Protein 7V4O (pdb70)

Radius of gyration: 23.23 Å; Cα contacts (8 Å, |Δi|>4): 775; chains: 2; bounding box: 64×41×54 Å

Structure (mmCIF, N/CA/C/O backbone):
data_7V4O
#
_entry.id   7V4O
#
_cell.length_a   150.839
_cell.length_b   39.035
_cell.length_c   76.591
_cell.angle_alpha   90.00
_cell.angle_beta   119.34
_cell.angle_gamma   90.00
#
_symmetry.space_group_name_H-M   'C 1 2 1'
#
loop_
_entity.id
_entity.type
_entity.pdbx_description
1 polymer Beta-hydroxylase
2 non-polymer 3,6,9,12,15-PENTAOXAHEPTADECANE
3 water water
#
loop_
_atom_site.group_PDB
_atom_site.id
_atom_site.type_symbol
_atom_site.label_atom_id
_atom_site.label_alt_id
_atom_site.label_comp_id
_atom_site.label_asym_id
_atom_site.label_entity_id
_atom_site.label_seq_id
_atom_site.pdbx_PDB_ins_code
_atom_site.Cartn_x
_atom_site.Cartn_y
_atom_site.Cartn_z
_atom_site.occupancy
_atom_site.B_iso_or_equiv
_atom_site.auth_seq_id
_atom_site.auth_comp_id
_atom_site.auth_asym_id
_atom_site.auth_atom_id
_atom_site.pdbx_PDB_model_num
ATOM 1 N N . GLY A 1 3 ? -32.931 -11.318 -2.832 1.00 29.21 3 GLY B N 1
ATOM 2 C CA . GLY A 1 3 ? -33.798 -11.586 -3.964 1.00 24.79 3 GLY B CA 1
ATOM 3 C C . GLY A 1 3 ? -35.236 -11.148 -3.759 1.00 21.05 3 GLY B C 1
ATOM 4 O O . GLY A 1 3 ? -35.945 -10.854 -4.723 1.00 19.72 3 GLY B O 1
ATOM 5 N N . ARG A 1 4 ? -35.677 -11.111 -2.499 1.00 16.21 4 ARG B N 1
ATOM 6 C CA . ARG A 1 4 ? -37.062 -10.745 -2.229 1.00 11.00 4 ARG B CA 1
ATOM 7 C C . ARG A 1 4 ? -37.285 -9.244 -2.361 1.00 14.84 4 ARG B C 1
ATOM 8 O O . ARG A 1 4 ? -38.369 -8.816 -2.764 1.00 13.32 4 ARG B O 1
ATOM 16 N N . ARG A 1 5 ? -36.284 -8.432 -2.049 1.00 14.64 5 ARG B N 1
ATOM 17 C CA . ARG A 1 5 ? -36.345 -7.011 -2.369 1.00 11.06 5 ARG B CA 1
ATOM 18 C C . ARG A 1 5 ? -35.671 -6.785 -3.718 1.00 12.70 5 ARG B C 1
ATOM 19 O O . ARG A 1 5 ? -34.584 -7.321 -3.979 1.00 14.60 5 ARG B O 1
ATOM 27 N N . LYS A 1 6 ? -36.330 -6.020 -4.588 1.00 11.26 6 LYS B N 1
ATOM 28 C CA . LYS A 1 6 ? -35.796 -5.722 -5.905 1.00 10.22 6 LYS B CA 1
ATOM 29 C C . LYS A 1 6 ? -35.263 -4.294 -5.924 1.00 9.69 6 LYS B C 1
ATOM 30 O O . LYS A 1 6 ? -35.448 -3.523 -4.975 1.00 10.48 6 LYS B O 1
ATOM 36 N N . ALA A 1 7 ? -34.581 -3.956 -7.014 1.00 10.97 7 ALA B N 1
ATOM 37 C CA . ALA A 1 7 ? -34.056 -2.603 -7.161 1.00 10.81 7 ALA B CA 1
ATOM 38 C C . ALA A 1 7 ? -35.187 -1.584 -7.146 1.00 10.44 7 ALA B C 1
ATOM 39 O O . ALA A 1 7 ? -36.266 -1.820 -7.695 1.00 11.82 7 ALA B O 1
ATOM 41 N N . CYS A 1 8 ? -34.928 -0.434 -6.519 1.00 7.87 8 CYS B N 1
ATOM 42 C CA . CYS A 1 8 ? -35.929 0.626 -6.469 1.00 9.14 8 CYS B CA 1
ATOM 43 C C . CYS A 1 8 ? -36.055 1.310 -7.833 1.00 8.37 8 CYS B C 1
ATOM 44 O O . CYS A 1 8 ? -35.170 1.216 -8.680 1.00 10.47 8 CYS B O 1
ATOM 47 N N . PHE A 1 9 ? -37.190 1.978 -8.052 1.00 8.60 9 PHE B N 1
ATOM 48 C CA . PHE A 1 9 ? -37.326 2.834 -9.229 1.00 8.38 9 PHE B CA 1
ATOM 49 C C . PHE A 1 9 ? -36.380 4.034 -9.099 1.00 7.50 9 PHE B C 1
ATOM 50 O O . PHE A 1 9 ? -36.096 4.497 -7.999 1.00 8.69 9 PHE B O 1
ATOM 58 N N . VAL A 1 10 ? -35.900 4.538 -10.241 1.00 9.88 10 VAL B N 1
ATOM 59 C CA . VAL A 1 10 ? -34.800 5.514 -10.240 1.00 11.04 10 VAL B CA 1
ATOM 60 C C . VAL A 1 10 ? -35.122 6.743 -9.383 1.00 9.85 10 VAL B C 1
ATOM 61 O O . VAL A 1 10 ? -34.226 7.311 -8.739 1.00 10.72 10 VAL B O 1
ATOM 65 N N . THR A 1 11 ? -36.383 7.192 -9.361 1.00 7.82 11 THR B N 1
ATOM 66 C CA . THR A 1 11 ? -36.676 8.394 -8.580 1.00 8.77 11 THR B CA 1
ATOM 67 C C . THR A 1 11 ? -36.602 8.142 -7.081 1.00 10.65 11 THR B C 1
ATOM 68 O O . THR A 1 11 ? -36.470 9.101 -6.309 1.00 14.38 11 THR B O 1
ATOM 72 N N . ALA A 1 12 ? -36.658 6.879 -6.648 1.00 8.17 12 ALA B N 1
ATOM 73 C CA . ALA A 1 12 ? -36.562 6.567 -5.231 1.00 9.34 12 ALA B CA 1
ATOM 74 C C . ALA A 1 12 ? -35.119 6.449 -4.734 1.00 6.00 12 ALA B C 1
ATOM 75 O O . ALA A 1 12 ? -34.915 6.113 -3.564 1.00 8.49 12 ALA B O 1
ATOM 77 N N . LEU A 1 13 ? -34.126 6.758 -5.574 1.00 6.16 13 LEU B N 1
ATOM 78 C CA . LEU A 1 13 ? -32.736 6.725 -5.127 1.00 6.00 13 LEU B CA 1
ATOM 79 C C . LEU A 1 13 ? -32.445 7.832 -4.124 1.00 8.15 13 LEU B C 1
ATOM 80 O O . LEU A 1 13 ? -31.546 7.685 -3.281 1.00 7.40 13 LEU B O 1
ATOM 85 N N . THR A 1 14 ? -33.183 8.936 -4.193 1.00 7.28 14 THR B N 1
ATOM 86 C CA . THR A 1 14 ? -32.859 10.116 -3.400 1.00 7.14 14 THR B CA 1
ATOM 87 C C . THR A 1 14 ? -34.147 10.891 -3.131 1.00 9.19 14 THR B C 1
ATOM 88 O O . THR A 1 14 ? -35.149 10.731 -3.830 1.00 11.27 14 THR B O 1
ATOM 92 N N . SER A 1 15 ? -34.113 11.715 -2.089 1.00 8.36 15 SER B N 1
ATOM 93 C CA . SER A 1 15 ? -35.227 12.587 -1.737 1.00 7.04 15 SER B CA 1
ATOM 94 C C . SER A 1 15 ? -34.660 13.709 -0.888 1.00 7.45 15 SER B C 1
ATOM 95 O O . SER A 1 15 ? -33.682 13.516 -0.170 1.00 10.64 15 SER B O 1
ATOM 98 N N . ARG A 1 16 ? -35.277 14.876 -0.975 1.00 7.96 16 ARG B N 1
ATOM 99 C CA . ARG A 1 16 ? -34.787 16.063 -0.293 1.00 7.02 16 ARG B CA 1
ATOM 100 C C . ARG A 1 16 ? -35.743 16.434 0.838 1.00 8.05 16 ARG B C 1
ATOM 101 O O . ARG A 1 16 ? -36.958 16.537 0.621 1.00 10.56 16 ARG B O 1
ATOM 109 N N . THR A 1 17 ? -35.193 16.652 2.033 1.00 7.88 17 THR B N 1
ATOM 110 C CA . THR A 1 17 ? -35.955 17.131 3.187 1.00 6.06 17 THR B CA 1
ATOM 111 C C . THR A 1 17 ? -35.367 18.476 3.603 1.00 10.26 17 THR B C 1
ATOM 112 O O . THR A 1 17 ? -34.180 18.568 3.916 1.00 10.15 17 THR B O 1
ATOM 116 N N . GLU A 1 18 ? -36.190 19.523 3.595 1.00 11.01 18 GLU B N 1
ATOM 117 C CA . GLU A 1 18 ? -35.689 20.879 3.797 1.00 9.80 18 GLU B CA 1
ATOM 118 C C . GLU A 1 18 ? -35.381 21.137 5.275 1.00 12.41 18 GLU B C 1
ATOM 119 O O . GLU A 1 18 ? -36.260 20.998 6.133 1.00 15.44 18 GLU B O 1
ATOM 125 N N . LEU A 1 19 ? -34.138 21.529 5.583 1.00 8.48 19 LEU B N 1
ATOM 126 C CA . LEU A 1 19 ? -33.751 21.822 6.961 1.00 12.15 19 LEU B CA 1
ATOM 127 C C . LEU A 1 19 ? -33.288 23.250 7.206 1.00 13.66 19 LEU B C 1
ATOM 128 O O . LEU A 1 19 ? -33.224 23.654 8.372 1.00 13.52 19 LEU B O 1
ATOM 133 N N . ASP A 1 20 ? -32.938 24.005 6.160 1.00 12.35 20 ASP B N 1
ATOM 134 C CA . ASP A 1 20 ? -32.561 25.421 6.279 1.00 12.13 20 ASP B CA 1
ATOM 135 C C . ASP A 1 20 ? -31.309 25.630 7.129 1.00 15.39 20 ASP B C 1
ATOM 136 O O . ASP A 1 20 ? -31.119 26.699 7.721 1.00 14.58 20 ASP B O 1
ATOM 141 N N . ILE A 1 21 ? -30.433 24.631 7.196 1.00 11.08 21 ILE B N 1
ATOM 142 C CA . ILE A 1 21 ? -29.174 24.786 7.915 1.00 9.93 21 ILE B CA 1
ATOM 143 C C . ILE A 1 21 ? -28.256 25.752 7.158 1.00 10.00 21 ILE B C 1
ATOM 144 O O . ILE A 1 21 ? -28.291 25.845 5.925 1.00 10.22 21 ILE B O 1
ATOM 149 N N . ASP A 1 22 ? -27.458 26.519 7.911 1.00 11.40 22 ASP B N 1
ATOM 150 C CA . ASP A 1 22 ? -26.522 27.467 7.304 1.00 12.19 22 ASP B CA 1
ATOM 151 C C . ASP A 1 22 ? -25.240 26.747 6.910 1.00 11.61 22 ASP B C 1
ATOM 152 O O . ASP A 1 22 ? -24.533 26.244 7.787 1.00 10.52 22 ASP B O 1
ATOM 157 N N . PRO A 1 23 ? -24.900 26.685 5.620 1.00 9.80 23 PRO B N 1
ATOM 158 C CA . PRO A 1 23 ? -23.708 25.911 5.220 1.00 11.79 23 PRO B CA 1
ATOM 159 C C . PRO A 1 23 ? -22.406 26.425 5.813 1.00 12.28 23 PRO B C 1
ATOM 160 O O . PRO A 1 23 ? -21.544 25.619 6.186 1.00 11.29 23 PRO B O 1
ATOM 164 N N . ASP A 1 24 ? -22.234 27.749 5.920 1.00 15.25 24 ASP B N 1
ATOM 165 C CA . ASP A 1 24 ? -20.996 28.290 6.479 1.00 15.13 24 ASP B CA 1
ATOM 166 C C . ASP A 1 24 ? -20.829 27.921 7.946 1.00 14.08 24 ASP B C 1
ATOM 167 O O . ASP A 1 24 ? -19.746 27.497 8.366 1.00 14.94 24 ASP B O 1
ATOM 172 N N . LYS A 1 25 ? -21.879 28.110 8.754 1.00 10.81 25 LYS B N 1
ATOM 173 C CA . LYS A 1 25 ? -21.786 27.738 10.159 1.00 14.28 25 LYS B CA 1
ATOM 174 C C . LYS A 1 25 ? -21.587 26.240 10.308 1.00 12.60 25 LYS B C 1
ATOM 175 O O . LYS A 1 25 ? -20.845 25.789 11.184 1.00 12.25 25 LYS B O 1
ATOM 181 N N . LEU A 1 26 ? -22.232 25.449 9.452 1.00 10.74 26 LEU B N 1
ATOM 182 C CA . LEU A 1 26 ? -22.055 24.008 9.541 1.00 8.89 26 LEU B CA 1
ATOM 183 C C . LEU A 1 26 ? -20.609 23.624 9.258 1.00 9.36 26 LEU B C 1
ATOM 184 O O . LEU A 1 26 ? -19.997 22.861 10.014 1.00 9.83 26 LEU B O 1
ATOM 189 N N . ARG A 1 27 ? -20.041 24.170 8.181 1.00 10.11 27 ARG B N 1
ATOM 190 C CA . ARG A 1 27 ? -18.677 23.834 7.790 1.00 10.39 27 ARG B CA 1
ATOM 191 C C . ARG A 1 27 ? -17.671 24.264 8.857 1.00 10.39 27 ARG B C 1
ATOM 192 O O . ARG A 1 27 ? -16.787 23.489 9.234 1.00 11.27 27 ARG B O 1
ATOM 200 N N . GLU A 1 28 ? -17.823 25.476 9.398 1.00 12.51 28 GLU B N 1
ATOM 201 C CA . GLU A 1 28 ? -16.867 25.925 10.408 1.00 13.84 28 GLU B CA 1
ATOM 202 C C . GLU A 1 28 ? -16.967 25.111 11.688 1.00 16.05 28 GLU B C 1
ATOM 203 O O . GLU A 1 28 ? -15.946 24.870 12.345 1.00 16.02 28 GLU B O 1
ATOM 209 N N . SER A 1 29 ? -18.166 24.640 12.042 1.00 14.29 29 SER B N 1
ATOM 210 C CA . SER A 1 29 ? -18.277 23.816 13.239 1.00 11.36 29 SER B CA 1
ATOM 211 C C . SER A 1 29 ? -17.645 22.445 13.025 1.00 14.43 29 SER B C 1
ATOM 212 O O . SER A 1 29 ? -17.043 21.890 13.951 1.00 11.94 29 SER B O 1
ATOM 215 N N . VAL A 1 30 ? -17.723 21.902 11.806 1.00 11.60 30 VAL B N 1
ATOM 216 C CA . VAL A 1 30 ? -17.098 20.610 11.558 1.00 10.46 30 VAL B CA 1
ATOM 217 C C . VAL A 1 30 ? -15.583 20.749 11.530 1.00 12.96 30 VAL B C 1
ATOM 218 O O . VAL A 1 30 ? -14.864 19.926 12.106 1.00 13.03 30 VAL B O 1
ATOM 222 N N . VAL A 1 31 ? -15.076 21.786 10.856 1.00 13.17 31 VAL B N 1
ATOM 223 C CA . VAL A 1 31 ? -13.632 22.016 10.793 1.00 15.32 31 VAL B CA 1
ATOM 224 C C . VAL A 1 31 ? -13.053 22.145 12.197 1.00 17.16 31 VAL B C 1
ATOM 225 O O . VAL A 1 31 ? -12.011 21.556 12.514 1.00 17.96 31 VAL B O 1
ATOM 229 N N . GLU A 1 32 ? -13.733 22.893 13.066 1.00 14.68 32 GLU B N 1
ATOM 230 C CA . GLU A 1 32 ? -13.223 23.066 14.423 1.00 18.56 32 GLU B CA 1
ATOM 231 C C . GLU A 1 32 ? -13.263 21.752 15.192 1.00 17.12 32 GLU B C 1
ATOM 232 O O . GLU A 1 32 ? -12.336 21.440 15.949 1.00 19.14 32 GLU B O 1
ATOM 238 N N . LEU A 1 33 ? -14.336 20.973 15.018 1.00 11.49 33 LEU B N 1
ATOM 239 C CA . LEU A 1 33 ? -14.452 19.714 15.750 1.00 11.13 33 LEU B CA 1
ATOM 240 C C . LEU A 1 33 ? -13.345 18.741 15.360 1.00 14.16 33 LEU B C 1
ATOM 241 O O . LEU A 1 33 ? -12.788 18.044 16.220 1.00 13.46 33 LEU B O 1
ATOM 246 N N . LEU A 1 34 ? -13.015 18.672 14.068 1.00 11.91 34 LEU B N 1
ATOM 247 C CA . LEU A 1 34 ? -12.010 17.723 13.615 1.00 12.66 34 LEU B CA 1
ATOM 248 C C . LEU A 1 34 ? -10.621 18.069 14.130 1.00 12.72 34 LEU B C 1
ATOM 249 O O . LEU A 1 34 ? -9.755 17.188 14.169 1.00 18.08 34 LEU B O 1
ATOM 254 N N . GLU A 1 35 ? -10.402 19.320 14.547 1.00 16.96 35 GLU B N 1
ATOM 255 C CA . GLU A 1 35 ? -9.121 19.686 15.147 1.00 19.27 35 GLU B CA 1
ATOM 256 C C . GLU A 1 35 ? -8.906 18.955 16.465 1.00 20.35 35 GLU B C 1
ATOM 257 O O . GLU A 1 35 ? -7.778 18.565 16.794 1.00 23.24 35 GLU B O 1
ATOM 263 N N . ARG A 1 36 ? -9.983 18.754 17.222 1.00 13.43 36 ARG B N 1
ATOM 264 C CA . ARG A 1 36 ? -9.951 18.106 18.525 1.00 15.08 36 ARG B CA 1
ATOM 265 C C . ARG A 1 36 ? -10.253 16.618 18.455 1.00 19.06 36 ARG B C 1
ATOM 266 O O . ARG A 1 36 ? -9.777 15.854 19.303 1.00 15.86 36 ARG B O 1
ATOM 274 N N . HIS A 1 37 ? -11.039 16.188 17.468 1.00 14.11 37 HIS B N 1
ATOM 275 C CA . HIS A 1 37 ? -11.400 14.781 17.302 1.00 14.80 37 HIS B CA 1
ATOM 276 C C . HIS A 1 37 ? -11.225 14.420 15.833 1.00 11.85 37 HIS B C 1
ATOM 277 O O . HIS A 1 37 ? -12.155 14.585 15.028 1.00 11.31 37 HIS B O 1
ATOM 284 N N . PRO A 1 38 ? -10.042 13.944 15.441 1.00 14.84 38 PRO B N 1
ATOM 285 C CA . PRO A 1 38 ? -9.768 13.740 14.015 1.00 13.45 38 PRO B CA 1
ATOM 286 C C . PRO A 1 38 ? -10.544 12.573 13.431 1.00 12.34 38 PRO B C 1
ATOM 287 O O . PRO A 1 38 ? -10.878 11.600 14.113 1.00 10.03 38 PRO B O 1
ATOM 291 N N . LEU A 1 39 ? -10.823 12.678 12.138 1.00 10.78 39 LEU B N 1
ATOM 292 C CA . LEU A 1 39 ? -11.316 11.524 11.407 1.00 8.96 39 LEU B CA 1
ATOM 293 C C . LEU A 1 39 ? -10.346 10.355 11.506 1.00 12.73 39 LEU B C 1
ATOM 294 O O . LEU A 1 39 ? -9.124 10.530 11.467 1.00 14.13 39 LEU B O 1
ATOM 299 N N . VAL A 1 40 ? -10.893 9.152 11.607 1.00 9.01 40 VAL B N 1
ATOM 300 C CA . VAL A 1 40 ? -10.092 7.944 11.552 1.00 9.02 40 VAL B CA 1
ATOM 301 C C . VAL A 1 40 ? -10.275 7.277 10.190 1.00 11.75 40 VAL B C 1
ATOM 302 O O . VAL A 1 40 ? -11.237 7.532 9.459 1.00 12.86 40 VAL B O 1
ATOM 306 N N . PHE A 1 41 ? -9.311 6.424 9.837 1.00 12.60 41 PHE B N 1
ATOM 307 C CA . PHE A 1 41 ? -9.192 5.674 8.587 1.00 10.37 41 PHE B CA 1
ATOM 308 C C . PHE A 1 41 ? -8.734 6.546 7.422 1.00 10.60 41 PHE B C 1
ATOM 309 O O . PHE A 1 41 ? -8.581 7.766 7.547 1.00 13.52 41 PHE B O 1
ATOM 317 N N . GLU A 1 42 ? -8.455 5.893 6.292 1.00 14.15 42 GLU B N 1
ATOM 318 C CA . GLU A 1 42 ? -7.976 6.573 5.104 1.00 12.63 42 GLU B CA 1
ATOM 319 C C . GLU A 1 42 ? -8.881 6.192 3.944 1.00 8.37 42 GLU B C 1
ATOM 320 O O . GLU A 1 42 ? -9.481 5.115 3.9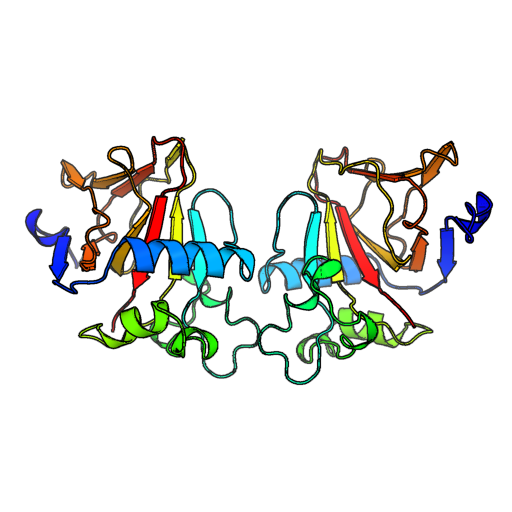33 1.00 14.91 42 GLU B O 1
ATOM 326 N N . GLY A 1 43 ? -8.974 7.085 2.966 1.00 10.44 43 GLY B N 1
ATOM 327 C CA . GLY A 1 43 ? -9.871 6.864 1.846 1.00 10.11 43 GLY B CA 1
ATOM 328 C C . GLY A 1 43 ? -11.278 7.322 2.174 1.00 8.90 43 GLY B C 1
ATOM 329 O O . GLY A 1 43 ? -11.674 8.426 1.787 1.00 9.75 43 GLY B O 1
ATOM 330 N N . THR A 1 44 ? -12.044 6.470 2.854 1.00 8.95 44 THR B N 1
ATOM 331 C CA . THR A 1 44 ? -13.301 6.870 3.488 1.00 7.04 44 THR B CA 1
ATOM 332 C C . THR A 1 44 ? -12.986 7.042 4.962 1.00 10.23 44 THR B C 1
ATOM 333 O O . THR A 1 44 ? -12.674 6.058 5.644 1.00 13.05 44 THR B O 1
ATOM 337 N N . ARG A 1 45 ? -13.061 8.273 5.441 1.00 8.01 45 ARG B N 1
ATOM 338 C CA . ARG A 1 45 ? -12.717 8.614 6.819 1.00 7.76 45 ARG B CA 1
ATOM 339 C C . ARG A 1 45 ? -13.980 8.913 7.616 1.00 10.07 45 ARG B C 1
ATOM 340 O O . ARG A 1 45 ? -15.000 9.308 7.049 1.00 9.45 45 ARG B O 1
ATOM 348 N N . GLN A 1 46 ? -13.919 8.707 8.937 1.00 10.00 46 GLN B N 1
ATOM 349 C CA . GLN A 1 46 ? -15.132 8.722 9.754 1.00 7.13 46 GLN B CA 1
ATOM 350 C C . GLN A 1 46 ? -14.873 9.309 11.137 1.00 10.17 46 GLN B C 1
ATOM 351 O O . GLN A 1 46 ? -13.761 9.227 11.675 1.00 8.20 46 GLN B O 1
ATOM 357 N N . LEU A 1 47 ? -15.942 9.865 11.722 1.00 6.62 47 LEU B N 1
ATOM 358 C CA . LEU A 1 47 ? -15.995 10.243 13.132 1.00 8.30 47 LEU B CA 1
ATOM 359 C C . LEU A 1 47 ? -17.428 10.050 13.606 1.00 7.23 47 LEU B C 1
ATOM 360 O O . LEU A 1 47 ? -18.363 10.463 12.914 1.00 8.96 47 LEU B O 1
ATOM 365 N N . ALA A 1 48 ? -17.615 9.406 14.763 1.00 6.61 48 ALA B N 1
ATOM 366 C CA . ALA A 1 48 ? -18.960 9.161 15.266 1.00 6.94 48 ALA B CA 1
ATOM 367 C C . ALA A 1 48 ? -19.446 10.365 16.054 1.00 7.84 48 ALA B C 1
ATOM 368 O O . ALA A 1 48 ? -18.716 10.893 16.900 1.00 9.26 48 ALA B O 1
ATOM 370 N N . LEU A 1 49 ? -20.686 10.782 15.785 1.00 7.72 49 LEU B N 1
ATOM 371 C CA . LEU A 1 49 ? -21.331 11.839 16.552 1.00 8.52 49 LEU B CA 1
ATOM 372 C C . LEU A 1 49 ? -22.354 11.305 17.553 1.00 9.45 49 LEU B C 1
ATOM 373 O O . LEU A 1 49 ? -22.821 12.070 18.397 1.00 10.42 49 LEU B O 1
ATOM 378 N N . GLN A 1 50 ? -22.726 10.034 17.469 1.00 9.13 50 GLN B N 1
ATOM 379 C CA . GLN A 1 50 ? -23.580 9.406 18.468 1.00 9.57 50 GLN B CA 1
ATOM 380 C C . GLN A 1 50 ? -22.884 8.181 19.040 1.00 11.10 50 GLN B C 1
ATOM 381 O O . GLN A 1 50 ? -22.132 7.493 18.344 1.00 9.92 50 GLN B O 1
ATOM 387 N N . HIS A 1 51 ? -23.152 7.891 20.311 1.00 8.18 51 HIS B N 1
ATOM 388 C CA . HIS A 1 51 ? -22.507 6.769 20.971 1.00 9.54 51 HIS B CA 1
ATOM 389 C C . HIS A 1 51 ? -23.539 5.926 21.706 1.00 12.22 51 HIS B C 1
ATOM 390 O O . HIS A 1 51 ? -24.668 6.358 21.967 1.00 13.12 51 HIS B O 1
ATOM 397 N N . ARG A 1 52 ? -23.139 4.699 22.007 1.00 12.82 52 ARG B N 1
ATOM 398 C CA . ARG A 1 52 ? -23.942 3.865 22.879 1.00 15.97 52 ARG B CA 1
ATOM 399 C C . ARG A 1 52 ? -23.849 4.390 24.308 1.00 14.67 52 ARG B C 1
ATOM 400 O O . ARG A 1 52 ? -22.822 4.943 24.711 1.00 17.84 52 ARG B O 1
ATOM 408 N N . PRO A 1 53 ? -24.919 4.266 25.092 1.00 19.36 53 PRO B N 1
ATOM 409 C CA . PRO A 1 53 ? -24.843 4.684 26.496 1.00 19.88 53 PRO B CA 1
ATOM 410 C C . PRO A 1 53 ? -23.652 4.041 27.200 1.00 17.43 53 PRO B C 1
ATOM 411 O O . PRO A 1 53 ? -23.350 2.863 26.996 1.00 23.22 53 PRO B O 1
ATOM 415 N N . GLU A 1 54 ? -22.964 4.848 28.011 1.00 24.36 54 GLU B N 1
ATOM 416 C CA . GLU A 1 54 ? -21.800 4.448 28.810 1.00 26.66 54 GLU B CA 1
ATOM 417 C C . GLU A 1 54 ? -20.592 4.037 27.966 1.00 28.22 54 GLU B C 1
ATOM 418 O O . GLU A 1 54 ? -19.689 3.368 28.472 1.00 26.81 54 GLU B O 1
ATOM 424 N N . ALA A 1 55 ? -20.537 4.407 26.690 1.00 22.73 55 ALA B N 1
ATOM 425 C CA . ALA A 1 55 ? -19.393 4.031 25.861 1.00 21.49 55 ALA B CA 1
ATOM 426 C C . ALA A 1 55 ? -18.108 4.683 26.368 1.00 14.12 55 ALA B C 1
ATOM 427 O O . ALA A 1 55 ? -18.094 5.867 26.720 1.00 19.89 55 ALA B O 1
ATOM 429 N N . THR A 1 56 ? -17.015 3.910 26.383 1.00 20.12 56 THR B N 1
ATOM 430 C CA . THR A 1 56 ? -15.711 4.483 26.699 1.00 20.48 56 THR B CA 1
ATOM 431 C C . THR A 1 56 ? -14.987 5.003 25.460 1.00 17.73 56 THR B C 1
ATOM 432 O O . THR A 1 56 ? -14.074 5.826 25.598 1.00 17.99 56 THR B O 1
ATOM 436 N N . ASP A 1 57 ? -15.400 4.583 24.261 1.00 13.86 57 ASP B N 1
ATOM 437 C CA . ASP A 1 57 ? -14.836 5.071 23.000 1.00 13.04 57 ASP B CA 1
ATOM 438 C C . ASP A 1 57 ? -15.967 5.696 22.185 1.00 10.55 57 ASP B C 1
ATOM 439 O O . ASP A 1 57 ? -16.362 5.163 21.138 1.00 11.71 57 ASP B O 1
ATOM 444 N N . PRO A 1 58 ? -16.528 6.815 22.655 1.00 12.49 58 PRO B N 1
ATOM 445 C CA . PRO A 1 58 ? -17.720 7.358 21.984 1.00 10.06 58 PRO B CA 1
ATOM 446 C C . PRO A 1 58 ? -17.451 7.922 20.606 1.00 11.51 58 PRO B C 1
ATOM 447 O O . PRO A 1 58 ? -18.371 7.943 19.780 1.00 10.75 58 PRO B O 1
ATOM 451 N N . TRP A 1 59 ? -16.231 8.376 20.321 1.00 10.36 59 TRP B N 1
ATOM 452 C CA . TRP A 1 59 ? -15.983 9.040 19.046 1.00 8.85 59 TRP B CA 1
ATOM 453 C C . TRP A 1 59 ? -15.681 8.074 17.910 1.00 10.96 59 TRP B C 1
ATOM 454 O O . TRP A 1 59 ? -15.837 8.453 16.744 1.00 10.51 59 TRP B O 1
ATOM 465 N N . TYR A 1 60 ? -15.262 6.847 18.205 1.00 10.13 60 TYR B N 1
ATOM 466 C CA . TYR A 1 60 ? -14.881 5.932 17.137 1.00 10.77 60 TYR B CA 1
ATOM 467 C C . TYR A 1 60 ? -15.599 4.595 17.146 1.00 9.29 60 TYR B C 1
ATOM 468 O O . TYR A 1 60 ? -15.551 3.904 16.128 1.00 10.27 60 TYR B O 1
ATOM 477 N N . GLU A 1 61 ? -16.269 4.212 18.242 1.00 10.81 61 GLU B N 1
ATOM 478 C CA . GLU A 1 61 ? -16.929 2.911 18.264 1.00 11.83 61 GLU B CA 1
ATOM 479 C C . GLU A 1 61 ? -17.922 2.775 17.120 1.00 10.36 61 GLU B C 1
ATOM 480 O O . GLU A 1 61 ? -17.976 1.739 16.439 1.00 13.72 61 GLU B O 1
ATOM 486 N N . GLY A 1 62 ? -18.707 3.816 16.881 1.00 8.40 62 GLY B N 1
ATOM 487 C CA . GLY A 1 62 ? -19.695 3.758 15.824 1.00 10.22 62 GLY B CA 1
ATOM 488 C C . GLY A 1 62 ? -19.123 3.776 14.421 1.00 10.72 62 GLY B C 1
ATOM 489 O O . GLY A 1 62 ? -19.889 3.619 13.462 1.00 11.47 62 GLY B O 1
ATOM 490 N N . CYS A 1 63 ? -17.816 3.967 14.274 1.00 10.47 63 CYS B N 1
ATOM 491 C CA . CYS A 1 63 ? -17.176 3.986 12.964 1.00 12.41 63 CYS B CA 1
ATOM 492 C C . CYS A 1 63 ? -16.709 2.616 12.511 1.00 12.84 63 CYS B C 1
ATOM 493 O O . CYS A 1 63 ? -16.144 2.511 11.416 1.00 13.92 63 CYS B O 1
ATOM 496 N N . GLN A 1 64 ? -16.879 1.593 13.338 1.00 14.02 64 GLN B N 1
ATOM 497 C CA . GLN A 1 64 ? -16.461 0.252 12.957 1.00 12.11 64 GLN B CA 1
ATOM 498 C C . GLN A 1 64 ? -17.283 -0.251 11.773 1.00 18.74 64 GLN B C 1
ATOM 499 O O . GLN A 1 64 ? -18.357 0.273 11.467 1.00 18.13 64 GLN B O 1
ATOM 505 N N . ARG A 1 65 ? -16.763 -1.278 11.091 1.00 18.12 65 ARG B N 1
ATOM 506 C CA . ARG A 1 65 ? -17.484 -1.788 9.928 1.00 23.65 65 ARG B CA 1
ATOM 507 C C . ARG A 1 65 ? -18.816 -2.389 10.376 1.00 18.49 65 ARG B C 1
ATOM 508 O O . ARG A 1 65 ? -18.963 -2.825 11.519 1.00 18.14 65 ARG B O 1
ATOM 516 N N . GLN A 1 66 ? -19.788 -2.413 9.450 1.00 17.65 66 GLN B N 1
ATOM 517 C CA . GLN A 1 66 ? -21.161 -2.791 9.796 1.00 21.12 66 GLN B CA 1
ATOM 518 C C . GLN A 1 66 ? -21.219 -4.124 10.529 1.00 18.43 66 GLN B C 1
ATOM 519 O O . GLN A 1 66 ? -22.006 -4.293 11.467 1.00 18.30 66 GLN B O 1
ATOM 525 N N . SER A 1 67 ? -20.395 -5.089 10.106 1.00 18.65 67 SER B N 1
ATOM 526 C CA . SER A 1 67 ? -20.448 -6.427 10.689 1.00 17.24 67 SER B CA 1
ATOM 527 C C . SER A 1 67 ? -19.964 -6.464 12.135 1.00 18.92 67 SER B C 1
ATOM 528 O O . SER A 1 67 ? -20.250 -7.438 12.841 1.00 19.05 67 SER B O 1
ATOM 531 N N . LEU A 1 68 ? -19.245 -5.436 12.598 1.00 17.32 68 LEU B N 1
ATOM 532 C CA . LEU A 1 68 ? -18.857 -5.334 14.001 1.00 20.78 68 LEU B CA 1
ATOM 533 C C . LEU A 1 68 ? -19.822 -4.489 14.820 1.00 26.08 68 LEU B C 1
ATOM 534 O O . LEU A 1 68 ? -19.615 -4.326 16.028 1.00 24.11 68 LEU B O 1
ATOM 539 N N . ILE A 1 69 ? -20.858 -3.943 14.195 1.00 18.24 69 ILE B N 1
ATOM 540 C CA . ILE A 1 69 ? -21.865 -3.156 14.891 1.00 17.72 69 ILE B CA 1
ATOM 541 C C . ILE A 1 69 ? -22.972 -4.099 15.356 1.00 20.94 69 ILE B C 1
ATOM 542 O O . ILE A 1 69 ? -23.601 -4.782 14.540 1.00 19.88 69 ILE B O 1
ATOM 547 N N . SER A 1 70 ? -23.202 -4.136 16.669 1.00 23.21 70 SER B N 1
ATOM 548 C CA . SER A 1 70 ? -24.295 -4.922 17.234 1.00 26.88 70 SER B CA 1
ATOM 549 C C . SER A 1 70 ? -25.614 -4.560 16.570 1.00 27.97 70 SER B C 1
ATOM 550 O O . SER A 1 70 ? -26.298 -5.408 15.984 1.00 26.71 70 SER B O 1
ATOM 553 N N . SER A 1 71 ? -25.978 -3.285 16.657 1.00 20.20 71 SER B N 1
ATOM 554 C CA . SER A 1 71 ? -27.141 -2.750 15.973 1.00 18.63 71 SER B CA 1
ATOM 555 C C . SER A 1 71 ? -26.954 -1.244 15.870 1.00 14.75 71 SER B C 1
ATOM 556 O O . SER A 1 71 ? -26.535 -0.607 16.845 1.00 16.92 71 SER B O 1
ATOM 559 N N . ASP A 1 72 ? -27.251 -0.686 14.694 1.00 15.19 72 ASP B N 1
ATOM 560 C CA . ASP A 1 72 ? -27.236 0.770 14.560 1.00 15.63 72 ASP B CA 1
ATOM 561 C C . ASP A 1 72 ? -28.067 1.428 15.649 1.00 12.60 72 ASP B C 1
ATOM 562 O O . ASP A 1 72 ? -27.728 2.517 16.129 1.00 11.98 72 ASP B O 1
ATOM 567 N N . SER A 1 73 ? -29.168 0.785 16.050 1.00 13.87 73 SER B N 1
ATOM 568 C CA . SER A 1 73 ? -30.112 1.414 16.961 1.00 14.98 73 SER B CA 1
ATOM 569 C C . SER A 1 73 ? -29.558 1.571 18.369 1.00 17.59 73 SER B C 1
ATOM 570 O O . SER A 1 73 ? -30.182 2.253 19.184 1.00 17.82 73 SER B O 1
ATOM 573 N N . ASP A 1 74 ? -28.411 0.961 18.678 1.00 17.55 74 ASP B N 1
ATOM 574 C CA . ASP A 1 74 ? -27.800 1.163 19.985 1.00 19.15 74 ASP B CA 1
ATOM 575 C C . ASP A 1 74 ? -27.111 2.514 20.088 1.00 15.21 74 ASP B C 1
ATOM 576 O O . ASP A 1 74 ? -26.914 3.020 21.197 1.00 16.55 74 ASP B O 1
ATOM 581 N N . PHE A 1 75 ? -26.780 3.126 18.950 1.00 13.92 75 PHE B N 1
ATOM 582 C CA . PHE A 1 75 ? -25.973 4.347 18.923 1.00 13.77 75 PHE B CA 1
ATOM 583 C C . PHE A 1 75 ? -26.897 5.558 18.910 1.00 14.22 75 PHE B C 1
ATOM 584 O O . PHE A 1 75 ? -27.126 6.206 17.884 1.00 14.04 75 PHE B O 1
ATOM 592 N N . THR A 1 76 ? -27.429 5.872 20.095 1.00 12.78 76 THR B N 1
ATOM 593 C CA . THR A 1 76 ? -28.496 6.847 20.243 1.00 13.58 76 THR B CA 1
ATOM 594 C C . THR A 1 76 ? -28.073 8.171 20.854 1.00 13.43 76 THR B C 1
ATOM 595 O O . THR A 1 76 ? -28.791 9.159 20.686 1.00 14.85 76 THR B O 1
ATOM 599 N N . GLU A 1 77 ? -26.945 8.228 21.563 1.00 11.79 77 GLU B N 1
ATOM 600 C CA . GLU A 1 77 ? -26.627 9.386 22.397 1.00 12.26 77 GLU B CA 1
ATOM 601 C C . GLU A 1 77 ? -25.745 10.363 21.638 1.00 12.06 77 GLU B C 1
ATOM 602 O O . GLU A 1 77 ? -24.594 10.049 21.326 1.00 11.58 77 GLU B O 1
ATOM 608 N N . VAL A 1 78 ? -26.279 11.548 21.344 1.00 13.98 78 VAL B N 1
ATOM 609 C CA . VAL A 1 78 ? -25.441 12.623 20.830 1.00 10.79 78 VAL B CA 1
ATOM 610 C C . VAL A 1 78 ? -24.432 13.028 21.897 1.00 12.86 78 VAL B C 1
ATOM 611 O O . VAL A 1 78 ? -24.781 13.177 23.074 1.00 13.76 78 VAL B O 1
ATOM 615 N N . HIS A 1 79 ? -23.169 13.192 21.499 1.00 12.41 79 HIS B N 1
ATOM 616 C CA . HIS A 1 79 ? -22.136 13.626 22.447 1.00 13.81 79 HIS B CA 1
ATOM 617 C C . HIS A 1 79 ? -22.560 14.895 23.166 1.00 13.60 79 HIS B C 1
ATOM 618 O O . HIS A 1 79 ? -23.001 15.865 22.541 1.00 13.81 79 HIS B O 1
ATOM 625 N N . GLY A 1 80 ? -22.410 14.887 24.492 1.00 16.04 80 GLY B N 1
ATOM 626 C CA . GLY A 1 80 ? -22.849 16.031 25.275 1.00 17.44 80 GLY B CA 1
ATOM 627 C C . GLY A 1 80 ? -22.226 17.342 24.831 1.00 15.09 80 GLY B C 1
ATOM 628 O O . GLY A 1 80 ? -22.901 18.376 24.792 1.00 22.22 80 GLY B O 1
ATOM 629 N N . GLU A 1 81 ? -20.938 17.321 24.471 1.00 19.04 81 GLU B N 1
ATOM 630 C CA . GLU A 1 81 ? -20.265 18.567 24.121 1.00 20.49 81 GLU B CA 1
ATOM 631 C C . GLU A 1 81 ? -20.813 19.203 22.845 1.00 24.44 81 GLU B C 1
ATOM 632 O O . GLU A 1 81 ? -20.558 20.386 22.603 1.00 19.96 81 GLU B O 1
ATOM 638 N N . LEU A 1 82 ? -21.569 18.458 22.034 1.00 17.86 82 LEU B N 1
ATOM 639 C CA . LEU A 1 82 ? -22.124 19.018 20.810 1.00 16.75 82 LEU B CA 1
ATOM 640 C C . LEU A 1 82 ? -23.321 19.917 21.075 1.00 21.44 82 LEU B C 1
ATOM 641 O O . LEU A 1 82 ? -23.699 20.693 20.192 1.00 23.52 82 LEU B O 1
ATOM 646 N N . ARG A 1 83 ? -23.922 19.829 22.267 1.00 23.99 83 ARG B N 1
ATOM 647 C CA . ARG A 1 83 ? -25.132 20.596 22.557 1.00 25.68 83 ARG B CA 1
ATOM 648 C C . ARG A 1 83 ? -24.903 22.095 22.398 1.00 29.43 83 ARG B C 1
ATOM 649 O O . ARG A 1 83 ? -25.781 22.816 21.912 1.00 38.92 83 ARG B O 1
ATOM 657 N N . ASP A 1 84 ? -23.729 22.578 22.792 1.00 29.90 84 ASP B N 1
ATOM 658 C CA . ASP A 1 84 ? -23.461 24.009 22.783 1.00 40.14 84 ASP B CA 1
ATOM 659 C C . ASP A 1 84 ? -23.119 24.547 21.403 1.00 38.26 84 ASP B C 1
ATOM 660 O O . ASP A 1 84 ? -23.269 25.753 21.173 1.00 42.67 84 ASP B O 1
ATOM 665 N N . THR A 1 85 ? -22.671 23.695 20.483 1.00 30.23 85 THR B N 1
ATOM 666 C CA . THR A 1 85 ? -22.170 24.150 19.200 1.00 20.13 85 THR B CA 1
ATOM 667 C C . THR A 1 85 ? -23.258 24.065 18.132 1.00 23.53 85 THR B C 1
ATOM 668 O O . THR A 1 85 ? -24.387 23.617 18.367 1.00 18.05 85 THR B O 1
ATOM 672 N N . TYR A 1 86 ? -22.902 24.501 16.925 1.00 17.72 86 TYR B N 1
ATOM 673 C CA . TYR A 1 86 ? -23.885 24.508 15.859 1.00 13.59 86 TYR B CA 1
ATOM 674 C C . TYR A 1 86 ? -24.304 23.097 15.460 1.00 15.79 86 TYR B C 1
ATOM 675 O O . TYR A 1 86 ? -25.396 22.924 14.899 1.00 15.52 86 TYR B O 1
ATOM 684 N N . LEU A 1 87 ? -23.482 22.086 15.758 1.00 14.99 87 LEU B N 1
ATOM 685 C CA . LEU A 1 87 ? -23.900 20.724 15.458 1.00 12.31 87 LEU B CA 1
ATOM 686 C C . LEU A 1 87 ? -25.080 20.318 16.333 1.00 14.63 87 LEU B C 1
ATOM 687 O O . LEU A 1 87 ? -25.943 19.552 15.886 1.00 11.84 87 LEU B O 1
ATOM 692 N N . GLY A 1 88 ? -25.145 20.834 17.568 1.00 14.42 88 GLY B N 1
ATOM 693 C CA . GLY A 1 88 ? -26.324 20.602 18.390 1.00 14.02 88 GLY B CA 1
ATOM 694 C C . GLY A 1 88 ? -27.580 21.165 17.755 1.00 13.54 88 GLY B C 1
ATOM 695 O O . GLY A 1 88 ? -28.653 20.558 17.826 1.00 15.06 88 GLY B O 1
ATOM 696 N N . GLU A 1 89 ? -27.452 22.316 17.093 1.00 14.62 89 GLU B N 1
ATOM 697 C CA . GLU A 1 89 ? -28.583 22.908 16.395 1.00 15.18 89 GLU B CA 1
ATOM 698 C C . GLU A 1 89 ? -29.039 22.026 15.238 1.00 14.39 89 GLU B C 1
ATOM 699 O O . GLU A 1 89 ? -30.247 21.882 14.991 1.00 16.42 89 GLU B O 1
ATOM 705 N N . VAL A 1 90 ? -28.084 21.413 14.531 1.00 11.30 90 VAL B N 1
ATOM 706 C CA . VAL A 1 90 ? -28.435 20.511 13.440 1.00 11.37 90 VAL B CA 1
ATOM 707 C C . VAL A 1 90 ? -29.281 19.360 13.968 1.00 11.54 90 VAL B C 1
ATOM 708 O O . VAL A 1 90 ? -30.325 19.022 13.399 1.00 13.13 90 VAL B O 1
ATOM 712 N N . PHE A 1 91 ? -28.832 18.723 15.054 1.00 10.38 91 PHE B N 1
ATOM 713 C CA . PHE A 1 91 ? -29.593 17.603 15.599 1.00 12.27 91 PHE B CA 1
ATOM 714 C C . PHE A 1 91 ? -30.968 18.065 16.065 1.00 16.28 91 PHE B C 1
ATOM 715 O O . PHE A 1 91 ? -31.959 17.332 15.931 1.00 15.85 91 PHE B O 1
ATOM 723 N N . ASP A 1 92 ? -31.051 19.291 16.604 1.00 13.20 92 ASP B N 1
ATOM 724 C CA . ASP A 1 92 ? -32.340 19.806 17.062 1.00 15.98 92 ASP B CA 1
ATOM 725 C C . ASP A 1 92 ? -33.341 19.942 15.932 1.00 17.70 92 ASP B C 1
ATOM 726 O O . ASP A 1 92 ? -34.551 19.877 16.172 1.00 20.10 92 ASP B O 1
ATOM 731 N N . ARG A 1 93 ? -32.873 20.171 14.712 1.00 14.44 93 ARG B N 1
ATOM 732 C CA . ARG A 1 93 ? -33.786 20.415 13.604 1.00 14.08 93 ARG B CA 1
ATOM 733 C C . ARG A 1 93 ? -34.252 19.149 12.911 1.00 14.56 93 ARG B C 1
ATOM 734 O O . ARG A 1 93 ? -35.163 19.218 12.073 1.00 15.82 93 ARG B O 1
ATOM 742 N N . LEU A 1 94 ? -33.650 18.008 13.224 1.00 12.86 94 LEU B N 1
ATOM 743 C CA . LEU A 1 94 ? -33.990 16.793 12.508 1.00 13.78 94 LEU B CA 1
ATOM 744 C C . LEU A 1 94 ? -35.448 16.428 12.768 1.00 12.91 94 LEU B C 1
ATOM 745 O O . LEU A 1 94 ? -35.916 16.520 13.908 1.00 14.35 94 LEU B O 1
ATOM 750 N N . PRO A 1 95 ? -36.188 16.009 11.743 1.00 16.12 95 PRO B N 1
ATOM 751 C CA . PRO A 1 95 ? -37.577 15.588 11.934 1.00 15.66 95 PRO B CA 1
ATOM 752 C C . PRO A 1 95 ? -37.720 14.140 12.366 1.00 18.52 95 PRO B C 1
ATOM 753 O O . PRO A 1 95 ? -38.844 13.635 12.422 1.00 21.15 95 PRO B O 1
ATOM 757 N N . PHE A 1 96 ? -36.605 13.477 12.661 1.00 13.41 96 PHE B N 1
ATOM 758 C CA . PHE A 1 96 ? -36.614 12.097 13.128 1.00 13.89 96 PHE B CA 1
ATOM 759 C C . PHE A 1 96 ? -35.547 11.946 14.201 1.00 12.92 96 PHE B C 1
ATOM 760 O O . PHE A 1 96 ? -34.674 12.805 14.364 1.00 13.57 96 PHE B O 1
ATOM 768 N N . LYS A 1 97 ? -35.635 10.842 14.945 1.00 16.57 97 LYS B N 1
ATOM 769 C CA . LYS A 1 97 ? -34.589 10.465 15.888 1.00 16.94 97 LYS B CA 1
ATOM 770 C C . LYS A 1 97 ? -33.477 9.746 15.132 1.00 10.92 97 LYS B C 1
ATOM 771 O O . LYS A 1 97 ? -33.706 8.664 14.577 1.00 15.58 97 LYS B O 1
ATOM 777 N N . PRO A 1 98 ? -32.276 10.314 15.056 1.00 9.22 98 PRO B N 1
ATOM 778 C CA . PRO A 1 98 ? -31.210 9.665 14.298 1.00 9.68 98 PRO B CA 1
ATOM 779 C C . PRO A 1 98 ? -30.511 8.619 15.148 1.00 7.21 98 PRO B C 1
ATOM 780 O O . PRO A 1 98 ? -30.568 8.649 16.380 1.00 10.73 98 PRO B O 1
ATOM 784 N N . ILE A 1 99 ? -29.877 7.672 14.455 1.00 8.66 99 ILE B N 1
ATOM 785 C CA . ILE A 1 99 ? -29.035 6.649 15.072 1.00 6.90 99 ILE B CA 1
ATOM 786 C C . ILE A 1 99 ? -27.725 6.562 14.299 1.00 8.96 99 ILE B C 1
ATOM 787 O O . ILE A 1 99 ? -27.682 6.765 13.081 1.00 9.29 99 ILE B O 1
ATOM 792 N N . ARG A 1 100 ? -26.649 6.275 15.037 1.00 9.11 100 ARG B N 1
ATOM 793 C CA . ARG A 1 100 ? -25.327 6.000 14.473 1.00 9.58 100 ARG B CA 1
ATOM 794 C C . ARG A 1 100 ? -24.875 7.104 13.514 1.00 9.94 100 ARG B C 1
ATOM 795 O O . ARG A 1 100 ? -24.257 6.846 12.479 1.00 8.85 100 ARG B O 1
ATOM 803 N N . THR A 1 101 ? -25.134 8.351 13.890 1.00 7.03 101 THR B N 1
ATOM 804 C CA . THR A 1 101 ? -24.708 9.468 13.055 1.00 7.04 101 THR B CA 1
ATOM 805 C C . THR A 1 101 ? -23.187 9.574 13.061 1.00 7.05 101 THR B C 1
ATOM 806 O O . THR A 1 101 ? -22.539 9.435 14.106 1.00 8.57 101 THR B O 1
ATOM 810 N N . ARG A 1 102 ? -22.624 9.832 11.886 1.00 6.71 102 ARG B N 1
ATOM 811 C CA . ARG A 1 102 ? -21.186 9.929 11.700 1.00 4.31 102 ARG B CA 1
ATOM 812 C C . ARG A 1 102 ? -20.896 11.078 10.756 1.00 6.76 102 ARG B C 1
ATOM 813 O O . ARG A 1 102 ? -21.654 11.328 9.822 1.00 7.69 102 ARG B O 1
ATOM 821 N N . ILE A 1 103 ? -19.773 11.752 10.973 1.00 5.20 103 ILE B N 1
ATOM 822 C CA . ILE A 1 103 ? -19.157 12.497 9.880 1.00 5.86 103 ILE B CA 1
ATOM 823 C C . ILE A 1 103 ? -18.414 11.496 9.003 1.00 6.11 103 ILE B C 1
ATOM 824 O O . ILE A 1 103 ? -17.661 10.653 9.505 1.00 7.15 103 ILE B O 1
ATOM 829 N N . MET A 1 104 ? -18.628 11.576 7.689 1.00 5.83 104 MET B N 1
ATOM 830 C CA . MET A 1 104 ? -17.982 10.646 6.779 1.00 6.48 104 MET B CA 1
ATOM 831 C C . MET A 1 104 ? -17.358 11.468 5.662 1.00 6.77 104 MET B C 1
ATOM 832 O O . MET A 1 104 ? -17.922 12.485 5.257 1.00 8.90 104 MET B O 1
ATOM 837 N N . ALA A 1 105 ? -16.185 11.055 5.179 1.00 6.77 105 ALA B N 1
ATOM 838 C CA . ALA A 1 105 ? -15.467 11.872 4.207 1.00 8.95 105 ALA B CA 1
ATOM 839 C C . ALA A 1 105 ? -14.806 11.000 3.151 1.00 7.95 105 ALA B C 1
ATOM 840 O O . ALA A 1 105 ? -14.393 9.881 3.432 1.00 9.13 105 ALA B O 1
ATOM 842 N N . LEU A 1 106 ? -14.700 11.537 1.932 1.00 5.59 106 LEU B N 1
ATOM 843 C CA . LEU A 1 106 ? -13.952 10.906 0.847 1.00 5.96 106 LEU B CA 1
ATOM 844 C C . LEU A 1 106 ? -12.705 11.728 0.533 1.00 7.43 106 LEU B C 1
ATOM 845 O O . LEU A 1 106 ? -12.789 12.937 0.277 1.00 7.47 106 LEU B O 1
ATOM 850 N N . ASP A 1 107 ? -11.555 11.063 0.528 1.00 7.32 107 ASP B N 1
ATOM 851 C CA . ASP A 1 107 ? -10.295 11.736 0.254 1.00 8.27 107 ASP B CA 1
ATOM 852 C C . ASP A 1 107 ? -10.287 12.333 -1.160 1.00 8.33 107 ASP B C 1
ATOM 853 O O . ASP A 1 107 ? -11.041 11.901 -2.039 1.00 9.00 107 ASP B O 1
ATOM 858 N N . PRO A 1 108 ? -9.430 13.327 -1.404 1.00 8.99 108 PRO B N 1
ATOM 859 C CA . PRO A 1 108 ? -9.269 13.838 -2.774 1.00 9.01 108 PRO B CA 1
ATOM 860 C C . PRO A 1 108 ? -8.771 12.755 -3.715 1.00 7.63 108 PRO B C 1
ATOM 861 O O . PRO A 1 108 ? -7.905 11.949 -3.364 1.00 10.20 108 PRO B O 1
ATOM 865 N N . LYS A 1 109 ? -9.357 12.729 -4.918 1.00 8.70 109 LYS B N 1
ATOM 866 C CA . LYS A 1 109 ? -8.997 11.783 -5.976 1.00 9.15 109 LYS B CA 1
ATOM 867 C C . LYS A 1 109 ? -9.246 10.337 -5.564 1.00 7.83 109 LYS B C 1
ATOM 868 O O . LYS A 1 109 ? -8.594 9.410 -6.059 1.00 12.76 109 LYS B O 1
ATOM 874 N N . TYR A 1 110 ? -10.201 10.104 -4.664 1.00 8.92 110 TYR B N 1
ATOM 875 C CA . TYR A 1 110 ? -10.456 8.771 -4.126 1.00 9.00 110 TYR B CA 1
ATOM 876 C C . TYR A 1 110 ? -11.843 8.289 -4.522 1.00 9.09 110 TYR B C 1
ATOM 877 O O . TYR A 1 110 ? -12.791 9.075 -4.594 1.00 8.67 110 TYR B O 1
ATOM 886 N N . CYS A 1 111 ? -11.962 6.988 -4.771 1.00 7.93 111 CYS B N 1
ATOM 887 C CA . CYS A 1 111 ? -13.265 6.373 -4.945 1.00 7.76 111 CYS B CA 1
ATOM 888 C C . CYS A 1 111 ? -13.229 5.011 -4.285 1.00 9.08 111 CYS B C 1
ATOM 889 O O . CYS A 1 111 ? -12.159 4.450 -4.045 1.00 10.29 111 CYS B O 1
ATOM 892 N N A TYR A 1 112 ? -14.409 4.473 -4.012 1.00 9.81 112 TYR B N 1
ATOM 893 C CA A TYR A 1 112 ? -14.473 3.169 -3.384 1.00 9.38 112 TYR B CA 1
ATOM 894 C C A TYR A 1 112 ? -15.137 2.150 -4.310 1.00 9.21 112 TYR B C 1
ATOM 895 O O A TYR A 1 112 ? -15.563 2.456 -5.424 1.00 10.96 112 TYR B O 1
ATOM 904 N N . SER A 1 113 ? -15.142 0.904 -3.863 1.00 9.82 113 SER B N 1
ATOM 905 C CA . SER A 1 113 ? -15.593 -0.194 -4.704 1.00 9.63 113 SER B CA 1
ATOM 906 C C . SER A 1 113 ? -17.074 -0.089 -5.039 1.00 10.24 113 SER B C 1
ATOM 907 O O . SER A 1 113 ? -17.878 0.446 -4.269 1.00 13.44 113 SER B O 1
ATOM 910 N N . VAL A 1 114 ? -17.432 -0.597 -6.214 1.00 8.34 114 VAL B N 1
ATOM 911 C CA . VAL A 1 114 ? -18.840 -0.773 -6.556 1.00 9.69 114 VAL B CA 1
ATOM 912 C C . VAL A 1 114 ? -19.411 -1.841 -5.635 1.00 13.56 114 VAL B C 1
ATOM 913 O O . VAL A 1 114 ? -18.931 -2.984 -5.607 1.00 15.12 114 VAL B O 1
ATOM 917 N N . HIS A 1 115 ? -20.418 -1.473 -4.852 1.00 8.52 115 HIS B N 1
ATOM 918 C CA . HIS A 1 115 ? -20.943 -2.404 -3.869 1.00 8.45 115 HIS B CA 1
ATOM 919 C C . HIS A 1 115 ? -22.333 -1.963 -3.437 1.00 11.06 115 HIS B C 1
ATOM 920 O O . HIS A 1 115 ? -22.876 -0.967 -3.924 1.00 10.22 115 HIS B O 1
ATOM 927 N N . ARG A 1 116 ? -22.908 -2.741 -2.519 1.00 12.09 116 ARG B N 1
ATOM 928 C CA . ARG A 1 116 ? -24.195 -2.451 -1.898 1.00 9.82 116 ARG B CA 1
ATOM 929 C C . ARG A 1 116 ? -24.034 -2.332 -0.390 1.00 12.55 116 ARG B C 1
ATOM 930 O O . ARG A 1 116 ? -23.405 -3.187 0.248 1.00 12.38 116 ARG B O 1
ATOM 938 N N . ASP A 1 117 ? -24.644 -1.302 0.183 1.00 9.58 117 ASP B N 1
ATOM 939 C CA . ASP A 1 117 ? -24.731 -1.164 1.623 1.00 8.54 117 ASP B CA 1
ATOM 940 C C . ASP A 1 117 ? -25.980 -1.877 2.133 1.00 7.16 117 ASP B C 1
ATOM 941 O O . ASP A 1 117 ? -26.870 -2.262 1.371 1.00 11.27 117 ASP B O 1
ATOM 946 N N . LEU A 1 118 ? -26.052 -2.048 3.443 1.00 13.15 118 LEU B N 1
ATOM 947 C CA . LEU A 1 118 ? -27.192 -2.747 4.021 1.00 12.90 118 LEU B CA 1
ATOM 948 C C . LEU A 1 118 ? -28.388 -1.841 4.287 1.00 9.06 118 LEU B C 1
ATOM 949 O O . LEU A 1 118 ? -29.526 -2.328 4.298 1.00 12.66 118 LEU B O 1
ATOM 954 N N . THR A 1 119 ? -28.166 -0.535 4.458 1.00 10.69 119 THR B N 1
ATOM 955 C CA . THR A 1 119 ? -29.165 0.370 4.995 1.00 8.91 119 THR B CA 1
ATOM 956 C C . THR A 1 119 ? -28.949 1.744 4.371 1.00 12.09 119 THR B C 1
ATOM 957 O O . THR A 1 119 ? -27.807 2.219 4.357 1.00 17.28 119 THR B O 1
ATOM 961 N N . PRO A 1 120 ? -29.990 2.391 3.852 1.00 9.97 120 PRO B N 1
ATOM 962 C CA . PRO A 1 120 ? -29.825 3.757 3.346 1.00 10.54 120 PRO B CA 1
ATOM 963 C C . PRO A 1 120 ? -29.698 4.748 4.489 1.00 10.39 120 PRO B C 1
ATOM 964 O O . PRO A 1 120 ? -30.153 4.511 5.608 1.00 10.61 120 PRO B O 1
ATOM 968 N N . ARG A 1 121 ? -29.068 5.882 4.190 1.00 8.11 121 ARG B N 1
ATOM 969 C CA . ARG A 1 121 ? -28.825 6.912 5.194 1.00 6.73 121 ARG B CA 1
ATOM 970 C C . ARG A 1 121 ? -29.259 8.251 4.642 1.00 6.57 121 ARG B C 1
ATOM 971 O O . ARG A 1 121 ? -29.509 8.398 3.445 1.00 7.42 121 ARG B O 1
ATOM 979 N N . TYR A 1 122 ? -29.353 9.226 5.543 1.00 5.88 122 TYR B N 1
ATOM 980 C CA . TYR A 1 122 ? -29.622 10.611 5.179 1.00 6.29 122 TYR B CA 1
ATOM 981 C C . TYR A 1 122 ? -28.320 11.403 5.230 1.00 7.39 122 TYR B C 1
ATOM 982 O O . TYR A 1 122 ? -27.514 11.235 6.149 1.00 8.27 122 TYR B O 1
ATOM 991 N N . HIS A 1 123 ? -28.116 12.265 4.238 1.00 5.86 123 HIS B N 1
ATOM 992 C CA . HIS A 1 123 ? -26.859 12.984 4.077 1.00 5.88 123 HIS B CA 1
ATOM 993 C C . HIS A 1 123 ? -27.074 14.480 4.165 1.00 6.25 123 HIS B C 1
ATOM 994 O O . HIS A 1 123 ? -27.959 15.026 3.508 1.00 7.51 123 HIS B O 1
ATOM 1001 N N . LEU A 1 124 ? -26.228 15.141 4.945 1.00 5.60 124 LEU B N 1
ATOM 1002 C CA . LEU A 1 124 ? -26.136 16.594 4.968 1.00 5.57 124 LEU B CA 1
ATOM 1003 C C . LEU A 1 124 ? -24.720 16.915 4.508 1.00 6.74 124 LEU B C 1
ATOM 1004 O O . LEU A 1 124 ? -23.760 16.619 5.224 1.00 8.47 124 LEU B O 1
ATOM 1009 N N . ALA A 1 125 ? -24.576 17.485 3.310 1.00 5.28 125 ALA B N 1
ATOM 1010 C CA . ALA A 1 125 ? -23.232 17.740 2.800 1.00 5.34 125 ALA B CA 1
ATOM 1011 C C . ALA A 1 125 ? -22.628 18.936 3.535 1.00 9.94 125 ALA B C 1
ATOM 1012 O O . ALA A 1 125 ? -23.293 19.962 3.728 1.00 10.15 125 ALA B O 1
ATOM 1014 N N . VAL A 1 126 ? -21.365 18.799 3.939 1.00 7.02 126 VAL B N 1
ATOM 1015 C CA . VAL A 1 126 ? -20.646 19.836 4.681 1.00 8.22 126 VAL B CA 1
ATOM 1016 C C . VAL A 1 126 ? -19.714 20.580 3.737 1.00 9.25 126 VAL B C 1
ATOM 1017 O O . VAL A 1 126 ? -19.774 21.812 3.624 1.00 11.54 126 VAL B O 1
ATOM 1021 N N . THR A 1 127 ? -18.839 19.841 3.066 1.00 6.35 127 THR B N 1
ATOM 1022 C CA . THR A 1 127 ? -17.912 20.424 2.109 1.00 11.28 127 THR B CA 1
ATOM 1023 C C . THR A 1 127 ? -17.932 19.527 0.893 1.00 9.36 127 THR B C 1
ATOM 1024 O O . THR A 1 127 ? -17.738 18.316 1.029 1.00 9.87 127 THR B O 1
ATOM 1028 N N . THR A 1 128 ? -18.185 20.098 -0.279 1.00 8.48 128 THR B N 1
ATOM 1029 C CA . THR A 1 128 ? -18.231 19.274 -1.476 1.00 7.23 128 THR B CA 1
ATOM 1030 C C . THR A 1 128 ? -17.864 20.116 -2.693 1.00 8.11 128 THR B C 1
ATOM 1031 O O . THR A 1 128 ? -17.530 21.296 -2.581 1.00 12.17 128 THR B O 1
ATOM 1035 N N . SER A 1 129 ? -17.893 19.479 -3.860 1.00 9.29 129 SER B N 1
ATOM 1036 C CA . SER A 1 129 ? -17.629 20.146 -5.128 1.00 10.33 129 SER B CA 1
ATOM 1037 C C . SER A 1 129 ? -18.344 19.397 -6.245 1.00 8.95 129 SER B C 1
ATOM 1038 O O . SER A 1 129 ? -18.898 18.314 -6.045 1.00 8.32 129 SER B O 1
ATOM 1041 N N . GLU A 1 130 ? -18.283 19.969 -7.449 1.00 10.36 130 GLU B N 1
ATOM 1042 C CA . GLU A 1 130 ? -18.859 19.301 -8.608 1.00 11.17 130 GLU B CA 1
ATOM 1043 C C . GLU A 1 130 ? -18.160 17.981 -8.916 1.00 10.64 130 GLU B C 1
ATOM 1044 O O . GLU A 1 130 ? -18.665 17.206 -9.731 1.00 10.28 130 GLU B O 1
ATOM 1050 N N . HIS A 1 131 ? -17.004 17.723 -8.313 1.00 7.66 131 HIS B N 1
ATOM 1051 C CA . HIS A 1 131 ? -16.243 16.511 -8.595 1.00 9.67 131 HIS B CA 1
ATOM 1052 C C . HIS A 1 131 ? -16.630 15.342 -7.710 1.00 5.97 131 HIS B C 1
ATOM 1053 O O . HIS A 1 131 ? -16.054 14.262 -7.861 1.00 7.86 131 HIS B O 1
ATOM 1060 N N . ALA A 1 132 ? -17.569 15.528 -6.786 1.00 7.92 132 ALA B N 1
ATOM 1061 C CA . ALA A 1 132 ? -17.949 14.488 -5.832 1.00 5.58 132 ALA B CA 1
ATOM 1062 C C . ALA A 1 132 ? -19.340 13.987 -6.193 1.00 8.72 132 ALA B C 1
ATOM 1063 O O . ALA A 1 132 ? -20.299 14.770 -6.216 1.00 9.08 132 ALA B O 1
ATOM 1065 N N . ARG A 1 133 ? -19.451 12.700 -6.507 1.00 6.35 133 ARG B N 1
ATOM 1066 C CA . ARG A 1 133 ? -20.720 12.170 -6.987 1.00 6.86 133 ARG B CA 1
ATOM 1067 C C . ARG A 1 133 ? -20.927 10.738 -6.517 1.00 5.30 133 ARG B C 1
ATOM 1068 O O . ARG A 1 133 ? -19.968 9.978 -6.369 1.00 7.40 133 ARG B O 1
ATOM 1076 N N . PHE A 1 134 ? -22.199 10.366 -6.365 1.00 5.90 134 PHE B N 1
ATOM 1077 C CA . PHE A 1 134 ? -22.613 8.976 -6.268 1.00 5.33 134 PHE B CA 1
ATOM 1078 C C . PHE A 1 134 ? -22.923 8.459 -7.667 1.00 5.23 134 PHE B C 1
ATOM 1079 O O . PHE A 1 134 ? -23.501 9.178 -8.487 1.00 8.34 134 PHE B O 1
ATOM 1087 N N . VAL A 1 135 ? -22.530 7.210 -7.939 1.00 5.73 135 VAL B N 1
ATOM 1088 C CA . VAL A 1 135 ? -22.711 6.596 -9.252 1.00 7.02 135 VAL B CA 1
ATOM 1089 C C . VAL A 1 135 ? -23.491 5.302 -9.046 1.00 7.55 135 VAL B C 1
ATOM 1090 O O . VAL A 1 135 ? -22.982 4.359 -8.426 1.00 8.97 135 VAL B O 1
ATOM 1094 N N . PHE A 1 136 ? -24.717 5.248 -9.566 1.00 6.80 136 PHE B N 1
ATOM 1095 C CA . PHE A 1 136 ? -25.583 4.079 -9.419 1.00 7.53 136 PHE B CA 1
ATOM 1096 C C . PHE A 1 136 ? -25.513 3.254 -10.702 1.00 11.32 136 PHE B C 1
ATOM 1097 O O . PHE A 1 136 ? -25.887 3.733 -11.777 1.00 11.51 136 PHE B O 1
ATOM 1105 N N . ILE A 1 137 ? -24.981 2.033 -10.584 1.00 10.10 137 ILE B N 1
ATOM 1106 C CA . ILE A 1 137 ? -24.548 1.250 -11.744 1.00 12.22 137 ILE B CA 1
ATOM 1107 C C . ILE A 1 137 ? -25.734 0.615 -12.451 1.00 12.05 137 ILE B C 1
ATOM 1108 O O . ILE A 1 137 ? -25.854 0.692 -13.682 1.00 15.75 137 ILE B O 1
ATOM 1113 N N . GLU A 1 138 ? -26.606 -0.046 -11.689 1.00 12.65 138 GLU B N 1
ATOM 1114 C CA . GLU A 1 138 ? -27.778 -0.660 -12.299 1.00 13.28 138 GLU B CA 1
ATOM 1115 C C . GLU A 1 138 ? -28.751 0.384 -12.817 1.00 12.59 138 GLU B C 1
ATOM 1116 O O . GLU A 1 138 ? -29.431 0.151 -13.825 1.00 17.17 138 GLU B O 1
ATOM 1122 N N . HIS A 1 139 ? -28.864 1.520 -12.128 1.00 9.29 139 HIS B N 1
ATOM 1123 C CA . HIS A 1 139 ? -29.817 2.549 -12.497 1.00 10.35 139 HIS B CA 1
ATOM 1124 C C . HIS A 1 139 ? -29.266 3.512 -13.531 1.00 11.42 139 HIS B C 1
ATOM 1125 O O . HIS A 1 139 ? -30.041 4.280 -14.119 1.00 12.92 139 HIS B O 1
ATOM 1132 N N . ASP A 1 140 ? -27.954 3.480 -13.750 1.00 10.95 140 ASP B N 1
ATOM 1133 C CA . ASP A 1 140 ? -27.292 4.330 -14.717 1.00 10.14 140 ASP B CA 1
ATOM 1134 C C . ASP A 1 140 ? -27.591 5.795 -14.398 1.00 12.79 140 ASP B C 1
ATOM 1135 O O . ASP A 1 140 ? -28.036 6.555 -15.261 1.00 15.07 140 ASP B O 1
ATOM 1140 N N . LYS A 1 141 ? -27.369 6.176 -13.125 1.00 9.14 141 LYS B N 1
ATOM 1141 C CA . LYS A 1 141 ? -27.805 7.482 -12.643 1.00 10.89 141 LYS B CA 1
ATOM 1142 C C . LYS A 1 141 ? -26.631 8.041 -11.843 1.00 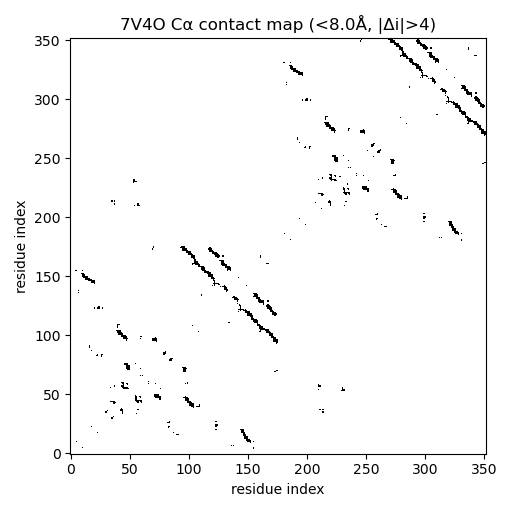12.14 141 LYS B C 1
ATOM 1143 O O . LYS A 1 141 ? -26.037 7.324 -11.029 1.00 10.40 141 LYS B O 1
ATOM 1149 N N . VAL A 1 142 ? -26.295 9.308 -12.057 1.00 7.47 142 VAL B N 1
ATOM 1150 C CA . VAL A 1 142 ? -25.241 10.002 -11.315 1.00 7.85 142 VAL B CA 1
ATOM 1151 C C . VAL A 1 142 ? -25.899 11.046 -10.425 1.00 7.00 142 VAL B C 1
ATOM 1152 O O . VAL A 1 142 ? -26.808 11.756 -10.869 1.00 11.91 142 VAL B O 1
ATOM 1156 N N . LEU A 1 143 ? -25.452 11.146 -9.173 1.00 8.52 143 LEU B N 1
ATOM 1157 C CA . LEU A 1 143 ? -26.087 12.033 -8.207 1.00 8.10 143 LEU B CA 1
ATOM 1158 C C . LEU A 1 143 ? -25.061 12.916 -7.499 1.00 8.04 143 LEU B C 1
ATOM 1159 O O . LEU A 1 143 ? -24.039 12.425 -7.016 1.00 8.47 143 LEU B O 1
ATOM 1164 N N . HIS A 1 144 ? -25.357 14.214 -7.392 1.00 7.25 144 HIS B N 1
ATOM 1165 C CA . HIS A 1 144 ? -24.554 15.133 -6.596 1.00 6.58 144 HIS B CA 1
ATOM 1166 C C . HIS A 1 144 ? -25.393 15.657 -5.439 1.00 7.08 144 HIS B C 1
ATOM 1167 O O . HIS A 1 144 ? -26.548 16.062 -5.637 1.00 10.21 144 HIS B O 1
ATOM 1174 N N . ILE A 1 145 ? -24.827 15.611 -4.233 1.00 5.96 145 ILE B N 1
ATOM 1175 C CA . ILE A 1 145 ? -25.486 16.128 -3.038 1.00 7.40 145 ILE B CA 1
ATOM 1176 C C . ILE A 1 145 ? -24.846 17.487 -2.699 1.00 5.49 145 ILE B C 1
ATOM 1177 O O . ILE A 1 145 ? -23.712 17.507 -2.203 1.00 9.52 145 ILE B O 1
ATOM 1182 N N . PRO A 1 146 ? -25.546 18.598 -2.914 1.00 7.98 146 PRO B N 1
ATOM 1183 C CA . PRO A 1 146 ? -24.944 19.912 -2.632 1.00 7.89 146 PRO B CA 1
ATOM 1184 C C . PRO A 1 146 ? -24.943 20.246 -1.150 1.00 8.20 146 PRO B C 1
ATOM 1185 O O . PRO A 1 146 ? -25.765 19.759 -0.375 1.00 7.32 146 PRO B O 1
ATOM 1189 N N . ALA A 1 147 ? -24.005 21.119 -0.774 1.00 9.25 147 ALA B N 1
ATOM 1190 C CA . ALA A 1 147 ? -23.916 21.633 0.593 1.00 9.96 147 ALA B CA 1
ATOM 1191 C C . ALA A 1 147 ? -24.823 22.859 0.705 1.00 13.02 147 ALA B C 1
ATOM 1192 O O . ALA A 1 147 ? -24.379 24.012 0.798 1.00 12.75 147 ALA B O 1
ATOM 1194 N N . ASP A 1 148 ? -26.132 22.581 0.671 1.00 10.77 148 ASP B N 1
ATOM 1195 C CA . ASP A 1 148 ? -27.162 23.610 0.641 1.00 9.31 148 ASP B CA 1
ATOM 1196 C C . ASP A 1 148 ? -27.948 23.708 1.945 1.00 11.69 148 ASP B C 1
ATOM 1197 O O . ASP A 1 148 ? -28.930 24.461 2.012 1.00 11.24 148 ASP B O 1
ATOM 1202 N N . GLY A 1 149 ? -27.551 22.964 2.977 1.00 8.80 149 GLY B N 1
ATOM 1203 C CA . GLY A 1 149 ? -28.254 22.983 4.242 1.00 10.56 149 GLY B CA 1
ATOM 1204 C C . GLY A 1 149 ? -29.481 22.112 4.310 1.00 7.37 149 GLY B C 1
ATOM 1205 O O . GLY A 1 149 ? -30.180 22.141 5.329 1.00 8.52 149 GLY B O 1
ATOM 1206 N N . ASP A 1 150 ? -29.766 21.331 3.273 1.00 8.49 150 ASP B N 1
ATOM 1207 C CA . ASP A 1 150 ? -30.888 20.409 3.291 1.00 8.73 150 ASP B CA 1
ATOM 1208 C C . ASP A 1 150 ? -30.390 18.970 3.406 1.00 7.65 150 ASP B C 1
ATOM 1209 O O . ASP A 1 150 ? -29.214 18.668 3.175 1.00 8.11 150 ASP B O 1
ATOM 1214 N N . LEU A 1 151 ? -31.310 18.093 3.790 1.00 6.94 151 LEU B N 1
ATOM 1215 C CA . LEU A 1 151 ? -31.014 16.689 4.065 1.00 6.07 151 LEU B CA 1
ATOM 1216 C C . LEU A 1 151 ? -31.423 15.835 2.872 1.00 5.72 151 LEU B C 1
ATOM 1217 O O . LEU A 1 151 ? -32.532 15.988 2.354 1.00 8.40 151 LEU B O 1
ATOM 1222 N N . TYR A 1 152 ? -30.552 14.909 2.456 1.00 4.45 152 TYR B N 1
ATOM 1223 C CA . TYR A 1 152 ? -30.816 14.062 1.294 1.00 6.60 152 TYR B CA 1
ATOM 1224 C C . TYR A 1 152 ? -30.757 12.591 1.679 1.00 7.24 152 TYR B C 1
ATOM 1225 O O . TYR A 1 152 ? -29.689 12.076 2.031 1.00 7.19 152 TYR B O 1
ATOM 1234 N N . TYR A 1 153 ? -31.896 11.911 1.566 1.00 4.79 153 TYR B N 1
ATOM 1235 C CA . TYR A 1 153 ? -31.894 10.453 1.535 1.00 5.71 153 TYR B CA 1
ATOM 1236 C C . TYR A 1 153 ? -31.123 9.980 0.312 1.00 6.30 153 TYR B C 1
ATOM 1237 O O . TYR A 1 153 ? -31.278 10.518 -0.786 1.00 6.83 153 TYR B O 1
ATOM 1246 N N . VAL A 1 154 ? -30.258 8.977 0.502 1.00 5.17 154 VAL B N 1
ATOM 1247 C CA . VAL A 1 154 ? -29.510 8.385 -0.604 1.00 4.21 154 VAL B CA 1
ATOM 1248 C C . VAL A 1 154 ? -29.534 6.881 -0.408 1.00 6.53 154 VAL B C 1
ATOM 1249 O O . VAL A 1 154 ? -29.025 6.384 0.602 1.00 7.06 154 VAL B O 1
ATOM 1253 N N . 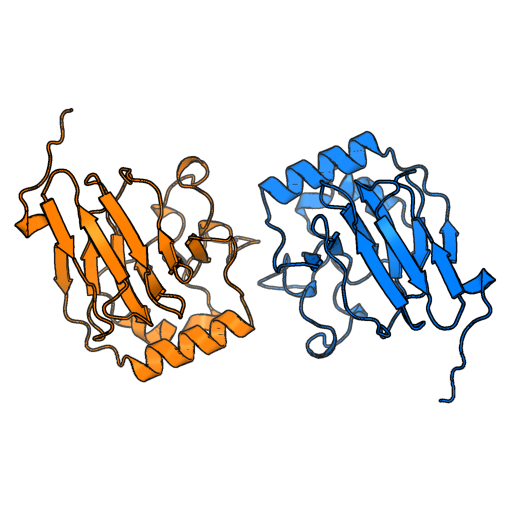ASP A 1 155 ? -30.117 6.153 -1.366 1.00 6.51 155 ASP B N 1
ATOM 1254 C CA . ASP A 1 155 ? -30.285 4.710 -1.175 1.00 6.34 155 ASP B CA 1
ATOM 1255 C C . ASP A 1 155 ? -29.026 3.969 -1.633 1.00 6.84 155 ASP B C 1
ATOM 1256 O O . ASP A 1 155 ? -28.948 3.404 -2.727 1.00 5.53 155 ASP B O 1
ATOM 1261 N N . THR A 1 156 ? -28.041 3.905 -0.726 1.00 6.97 156 THR B N 1
ATOM 1262 C CA . THR A 1 156 ? -26.810 3.192 -1.027 1.00 7.52 156 THR B CA 1
ATOM 1263 C C . THR A 1 156 ? -26.934 1.679 -0.859 1.00 7.42 156 THR B C 1
ATOM 1264 O O . THR A 1 156 ? -25.929 0.984 -1.030 1.00 7.60 156 THR B O 1
ATOM 1268 N N . ARG A 1 157 ? -28.135 1.146 -0.588 1.00 6.16 157 ARG B N 1
ATOM 1269 C CA . ARG A 1 157 ? -28.346 -0.284 -0.827 1.00 8.56 157 ARG B CA 1
ATOM 1270 C C . ARG A 1 157 ? -28.243 -0.630 -2.306 1.00 8.66 157 ARG B C 1
ATOM 1271 O O . ARG A 1 157 ? -27.947 -1.780 -2.656 1.00 9.20 157 ARG B O 1
ATOM 1279 N N . GLN A 1 158 ? -28.544 0.319 -3.193 1.00 6.83 158 GLN B N 1
ATOM 1280 C CA . GLN A 1 158 ? -28.450 0.050 -4.619 1.00 7.32 158 GLN B CA 1
ATOM 1281 C C . GLN A 1 158 ? -26.984 -0.001 -5.056 1.00 7.47 158 GLN B C 1
ATOM 1282 O O . GLN A 1 158 ? -26.119 0.666 -4.480 1.00 8.15 158 GLN B O 1
ATOM 1288 N N . LEU A 1 159 ? -26.698 -0.837 -6.057 1.00 7.86 159 LEU B N 1
ATOM 1289 C CA . LEU A 1 159 ? -25.326 -1.034 -6.514 1.00 7.58 159 LEU B CA 1
ATOM 1290 C C . LEU A 1 159 ? -24.709 0.296 -6.920 1.00 6.79 159 LEU B C 1
ATOM 1291 O O . LEU A 1 159 ? -25.236 0.981 -7.796 1.00 9.25 159 LEU B O 1
ATOM 1296 N N . HIS A 1 160 ? -23.596 0.664 -6.286 1.00 6.05 160 HIS B N 1
ATOM 1297 C CA . HIS A 1 160 ? -23.086 2.014 -6.502 1.00 6.51 160 HIS B CA 1
ATOM 1298 C C . HIS A 1 160 ? -21.616 2.125 -6.122 1.00 7.65 160 HIS B C 1
ATOM 1299 O O . HIS A 1 160 ? -21.070 1.315 -5.366 1.00 7.26 160 HIS B O 1
ATOM 1306 N N . SER A 1 161 ? -20.994 3.186 -6.622 1.00 7.02 161 SER B N 1
ATOM 1307 C CA . SER A 1 161 ? -19.755 3.689 -6.058 1.00 4.88 161 SER B CA 1
ATOM 1308 C C . SER A 1 161 ? -19.947 5.168 -5.760 1.00 7.02 161 SER B C 1
ATOM 1309 O O . SER A 1 161 ? -20.967 5.769 -6.099 1.00 7.68 161 SER B O 1
ATOM 1312 N N . ALA A 1 162 ? -18.963 5.742 -5.085 1.00 8.45 162 ALA B N 1
ATOM 1313 C CA . ALA A 1 162 ? -18.877 7.180 -4.883 1.00 7.65 162 ALA B CA 1
ATOM 1314 C C . ALA A 1 162 ? -17.452 7.596 -5.167 1.00 8.41 162 ALA B C 1
ATOM 1315 O O . ALA A 1 162 ? -16.513 6.858 -4.847 1.00 10.34 162 ALA B O 1
ATOM 1317 N N . PHE A 1 163 ? -17.288 8.777 -5.752 1.00 6.31 163 PHE B N 1
ATOM 1318 C CA . PHE A 1 163 ? -15.959 9.253 -6.086 1.00 6.66 163 PHE B CA 1
ATOM 1319 C C . PHE A 1 163 ? -15.847 10.735 -5.756 1.00 6.97 163 PHE B C 1
ATOM 1320 O O . PHE A 1 163 ? -16.845 11.461 -5.715 1.00 7.28 163 PHE B O 1
ATOM 1328 N N . ASN A 1 164 ? -14.619 11.160 -5.476 1.00 6.11 164 ASN B N 1
ATOM 1329 C CA . ASN A 1 164 ? -14.297 12.568 -5.245 1.00 5.88 164 ASN B CA 1
ATOM 1330 C C . ASN A 1 164 ? -13.109 12.913 -6.135 1.00 6.12 164 ASN B C 1
ATOM 1331 O O . ASN A 1 164 ? -11.963 12.655 -5.766 1.00 6.45 164 ASN B O 1
ATOM 1336 N N . GLY A 1 165 ? -13.382 13.476 -7.311 1.00 6.58 165 GLY B N 1
ATOM 1337 C CA . GLY A 1 165 ? -12.295 13.850 -8.209 1.00 6.83 165 GLY B CA 1
ATOM 1338 C C . GLY A 1 165 ? -11.679 15.199 -7.935 1.00 9.78 165 GLY B C 1
ATOM 1339 O O . GLY A 1 165 ? -10.875 15.685 -8.737 1.00 10.99 165 GLY B O 1
ATOM 1340 N N . GLY A 1 166 ? -12.036 15.827 -6.821 1.00 9.75 166 GLY B N 1
ATOM 1341 C CA . GLY A 1 166 ? -11.514 17.137 -6.493 1.00 14.50 166 GLY B CA 1
ATOM 1342 C C . GLY A 1 166 ? -10.199 17.092 -5.721 1.00 10.53 166 GLY B C 1
ATOM 1343 O O . GLY A 1 166 ? -9.705 16.043 -5.323 1.00 11.06 166 GLY B O 1
ATOM 1344 N N . ASP A 1 167 ? -9.631 18.283 -5.513 1.00 11.63 167 ASP B N 1
ATOM 1345 C CA . ASP A 1 167 ? -8.382 18.419 -4.771 1.00 13.09 167 ASP B CA 1
ATOM 1346 C C . ASP A 1 167 ? -8.577 18.422 -3.264 1.00 13.40 167 ASP B C 1
ATOM 1347 O O . ASP A 1 167 ? -7.603 18.204 -2.530 1.00 13.24 167 ASP B O 1
ATOM 1352 N N . ASP A 1 168 ? -9.801 18.668 -2.791 1.00 12.60 168 ASP B N 1
ATOM 1353 C CA . ASP A 1 168 ? -10.119 18.812 -1.378 1.00 14.36 168 ASP B CA 1
ATOM 1354 C C . ASP A 1 168 ? -11.010 17.657 -0.946 1.00 13.31 168 ASP B C 1
ATOM 1355 O O . ASP A 1 168 ? -11.751 17.093 -1.757 1.00 10.69 168 ASP B O 1
ATOM 1360 N N . MET A 1 169 ? -10.978 17.339 0.342 1.00 12.35 169 MET B N 1
ATOM 1361 C CA . MET A 1 169 ? -11.777 16.212 0.803 1.00 9.18 169 MET B CA 1
ATOM 1362 C C . MET A 1 169 ? -13.253 16.618 0.805 1.00 10.08 169 MET B C 1
ATOM 1363 O O . MET A 1 169 ? -13.587 17.795 0.976 1.00 10.28 169 MET B O 1
ATOM 1368 N N . ALA A 1 170 ? -14.129 15.661 0.476 1.00 6.49 170 ALA B N 1
ATOM 1369 C CA . ALA A 1 170 ? -15.573 15.863 0.502 1.00 6.84 170 ALA B CA 1
ATOM 1370 C C . ALA A 1 170 ? -16.103 15.284 1.804 1.00 7.50 170 ALA B C 1
ATOM 1371 O O . ALA A 1 170 ? -15.702 14.185 2.197 1.00 10.27 170 ALA B O 1
ATOM 1373 N N . ILE A 1 171 ? -16.962 16.033 2.493 1.00 6.21 171 ILE B N 1
ATOM 1374 C CA . ILE A 1 171 ? -17.377 15.693 3.860 1.00 6.42 171 ILE B CA 1
ATOM 1375 C C . ILE A 1 171 ? -18.893 15.779 3.965 1.00 7.33 171 ILE B C 1
ATOM 1376 O O . ILE A 1 171 ? -19.478 16.784 3.567 1.00 6.46 171 ILE B O 1
ATOM 1381 N N . HIS A 1 172 ? -19.524 14.742 4.528 1.00 5.63 172 HIS B N 1
ATOM 1382 C CA . HIS A 1 172 ? -20.950 14.749 4.850 1.00 5.38 172 HIS B CA 1
ATOM 1383 C C . HIS A 1 172 ? -21.159 14.430 6.321 1.00 6.62 172 HIS B C 1
ATOM 1384 O O . HIS A 1 172 ? -20.355 13.722 6.934 1.00 6.63 172 HIS B O 1
ATOM 1391 N N . ILE A 1 173 ? -22.293 14.871 6.870 1.00 4.64 173 ILE B N 1
ATOM 1392 C CA . ILE A 1 173 ? -22.841 14.220 8.057 1.00 4.28 173 ILE B CA 1
ATOM 1393 C C . ILE A 1 173 ? -23.864 13.192 7.592 1.00 5.82 173 ILE B C 1
ATOM 1394 O O . ILE A 1 173 ? -24.712 13.476 6.732 1.00 6.20 173 ILE B O 1
ATOM 1399 N N . VAL A 1 174 ? -23.751 11.979 8.117 1.00 5.77 174 VAL B N 1
ATOM 1400 C CA . VAL A 1 174 ? -24.509 10.839 7.617 1.00 5.40 174 VAL B CA 1
ATOM 1401 C C . VAL A 1 174 ? -25.321 10.276 8.777 1.00 5.95 174 VAL B C 1
ATOM 1402 O O . VAL A 1 174 ? -24.754 9.740 9.734 1.00 6.70 174 VAL B O 1
ATOM 1406 N N . PHE A 1 175 ? -26.652 10.370 8.678 1.00 6.36 175 PHE B N 1
ATOM 1407 C CA . PHE A 1 175 ? -27.570 9.977 9.743 1.00 7.99 175 PHE B CA 1
ATOM 1408 C C . PHE A 1 175 ? -28.269 8.673 9.397 1.00 6.33 175 PHE B C 1
ATOM 1409 O O . PHE A 1 175 ? -28.779 8.514 8.289 1.00 7.19 175 PHE B O 1
ATOM 1417 N N . GLY A 1 176 ? -28.337 7.758 10.370 1.00 8.37 176 GLY B N 1
ATOM 1418 C CA . GLY A 1 176 ? -29.245 6.629 10.262 1.00 7.60 176 GLY B CA 1
ATOM 1419 C C . GLY A 1 176 ? -30.581 6.935 10.903 1.00 8.86 176 GLY B C 1
ATOM 1420 O O . GLY A 1 176 ? -30.721 7.899 11.651 1.00 10.48 176 GLY B O 1
ATOM 1421 N N . THR A 1 177 ? -31.587 6.124 10.584 1.00 10.39 177 THR B N 1
ATOM 1422 C CA . THR A 1 177 ? -32.869 6.265 11.258 1.00 15.03 177 THR B CA 1
ATOM 1423 C C . THR A 1 177 ? -33.459 4.880 11.497 1.00 21.84 177 THR B C 1
ATOM 1424 O O . THR A 1 177 ? -33.124 3.915 10.807 1.00 26.53 177 THR B O 1
ATOM 1428 N N . ASP A 1 178 ? -34.329 4.782 12.499 1.00 24.73 178 ASP B N 1
ATOM 1429 C CA . ASP A 1 178 ? -35.105 3.550 12.672 1.00 40.26 178 ASP B CA 1
ATOM 1430 C C . ASP A 1 178 ? -36.574 3.847 12.931 1.00 40.51 178 ASP B C 1
ATOM 1431 O O . ASP A 1 178 ? -37.422 3.574 12.081 1.00 49.26 178 ASP B O 1
ATOM 1436 N N . GLY B 1 3 ? 21.017 27.228 26.946 1.00 37.89 3 GLY A N 1
ATOM 1437 C CA . GLY B 1 3 ? 20.085 26.930 28.019 1.00 28.72 3 GLY A CA 1
ATOM 1438 C C . GLY B 1 3 ? 20.759 26.477 29.305 1.00 14.93 3 GLY A C 1
ATOM 1439 O O . GLY B 1 3 ? 21.940 26.135 29.311 1.00 23.13 3 GLY A O 1
ATOM 1440 N N . ARG B 1 4 ? 19.991 26.464 30.398 1.00 17.69 4 ARG A N 1
ATOM 1441 C CA . ARG B 1 4 ? 20.551 26.096 31.694 1.00 13.36 4 ARG A CA 1
ATOM 1442 C C . ARG B 1 4 ? 20.820 24.599 31.781 1.00 19.59 4 ARG A C 1
ATOM 1443 O O . ARG B 1 4 ? 21.768 24.177 32.457 1.00 16.25 4 ARG A O 1
ATOM 1451 N N . ARG B 1 5 ? 20.003 23.785 31.115 1.00 17.28 5 ARG A N 1
ATOM 1452 C CA . ARG B 1 5 ? 20.276 22.361 30.984 1.00 14.65 5 ARG A CA 1
ATOM 1453 C C . ARG B 1 5 ? 21.076 22.130 29.715 1.00 17.72 5 ARG A C 1
ATOM 1454 O O . ARG B 1 5 ? 20.732 22.661 28.655 1.00 18.18 5 ARG A O 1
ATOM 1462 N N . LYS B 1 6 ? 22.140 21.343 29.823 1.00 10.39 6 LYS A N 1
ATOM 1463 C CA . LYS B 1 6 ? 23.022 21.063 28.701 1.00 13.17 6 LYS A CA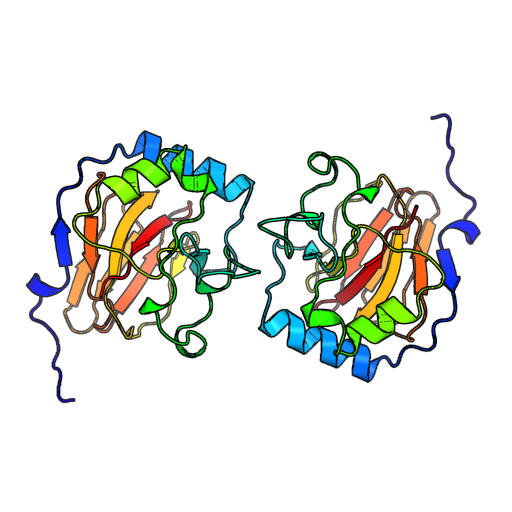 1
ATOM 1464 C C . LYS B 1 6 ? 22.755 19.640 28.215 1.00 10.77 6 LYS A C 1
ATOM 1465 O O . LYS B 1 6 ? 22.044 18.868 28.863 1.00 11.30 6 LYS A O 1
ATOM 1471 N N . ALA B 1 7 ? 23.325 19.298 27.060 1.00 14.44 7 ALA A N 1
ATOM 1472 C CA . ALA B 1 7 ? 23.160 17.946 26.542 1.00 13.21 7 ALA A CA 1
ATOM 1473 C C . ALA B 1 7 ? 23.742 16.927 27.516 1.00 12.66 7 ALA A C 1
ATOM 1474 O O . ALA B 1 7 ? 24.748 17.178 28.188 1.00 14.71 7 ALA A O 1
ATOM 1476 N N . CYS B 1 8 ? 23.099 15.761 27.588 1.00 10.45 8 CYS A N 1
ATOM 1477 C CA . CYS B 1 8 ? 23.574 14.709 28.475 1.00 13.16 8 CYS A CA 1
ATOM 1478 C C . CYS B 1 8 ? 24.799 14.021 27.879 1.00 12.94 8 CYS A C 1
ATOM 1479 O O . CYS B 1 8 ? 25.063 14.102 26.684 1.00 13.18 8 CYS A O 1
ATOM 1482 N N . PHE B 1 9 ? 25.575 13.360 28.739 1.00 12.97 9 PHE A N 1
ATOM 1483 C CA . PHE B 1 9 ? 26.637 12.489 28.240 1.00 9.66 9 PHE A CA 1
ATOM 1484 C C . PHE B 1 9 ? 26.025 11.301 27.499 1.00 11.74 9 PHE A C 1
ATOM 1485 O O . PHE B 1 9 ? 24.938 10.834 27.833 1.00 11.64 9 PHE A O 1
ATOM 1493 N N . VAL B 1 10 ? 26.760 10.777 26.513 1.00 11.65 10 VAL A N 1
ATOM 1494 C CA . VAL B 1 10 ? 26.172 9.806 25.583 1.00 13.21 10 VAL A CA 1
ATOM 1495 C C . VAL B 1 10 ? 25.640 8.558 26.298 1.00 12.87 10 VAL A C 1
ATOM 1496 O O . VAL B 1 10 ? 24.629 7.988 25.868 1.00 11.99 10 VAL A O 1
ATOM 1500 N N . THR B 1 11 ? 26.273 8.117 27.395 1.00 8.60 11 THR A N 1
ATOM 1501 C CA . THR B 1 11 ? 25.744 6.920 28.050 1.00 11.70 11 THR A CA 1
ATOM 1502 C C . THR B 1 11 ? 24.441 7.181 28.789 1.00 14.25 11 THR A C 1
ATOM 1503 O O . THR B 1 11 ? 23.738 6.219 29.122 1.00 14.69 11 THR A O 1
ATOM 1507 N N . ALA B 1 12 ? 24.079 8.442 29.022 1.00 11.25 12 ALA A N 1
ATOM 1508 C CA . ALA B 1 12 ? 22.825 8.757 29.686 1.00 11.05 12 ALA A CA 1
ATOM 1509 C C . ALA B 1 12 ? 21.663 8.878 28.710 1.00 9.18 12 ALA A C 1
ATOM 1510 O O . ALA B 1 12 ? 20.553 9.208 29.134 1.00 10.38 12 ALA A O 1
ATOM 1512 N N . LEU B 1 13 ? 21.883 8.564 27.424 1.00 7.76 13 LEU A N 1
ATOM 1513 C CA . LEU B 1 13 ? 20.787 8.596 26.460 1.00 10.45 13 LEU A CA 1
ATOM 1514 C C . LEU B 1 13 ? 19.768 7.500 26.731 1.00 10.68 13 LEU A C 1
ATOM 1515 O O . LEU B 1 13 ? 18.592 7.655 26.386 1.00 8.56 13 LEU A O 1
ATOM 1520 N N . THR B 1 14 ? 20.196 6.387 27.320 1.00 8.00 14 THR A N 1
ATOM 1521 C CA . THR B 1 14 ? 19.318 5.235 27.452 1.00 7.94 14 THR A CA 1
ATOM 1522 C C . THR B 1 14 ? 19.752 4.426 28.665 1.00 11.07 14 THR A C 1
ATOM 1523 O O . THR B 1 14 ? 20.879 4.552 29.147 1.00 12.77 14 THR A O 1
ATOM 1527 N N . SER B 1 15 ? 18.818 3.643 29.192 1.00 10.82 15 SER A N 1
ATOM 1528 C CA . SER B 1 15 ? 19.121 2.726 30.283 1.00 9.66 15 SER A CA 1
ATOM 1529 C C . SER B 1 15 ? 18.095 1.609 30.255 1.00 10.85 15 SER A C 1
ATOM 1530 O O . SER B 1 15 ? 16.962 1.802 29.809 1.00 14.41 15 SER A O 1
ATOM 1533 N N . ARG B 1 16 ? 18.516 0.437 30.715 1.00 9.25 16 ARG A N 1
ATOM 1534 C CA . ARG B 1 16 ? 17.686 -0.761 30.745 1.00 10.46 16 ARG A CA 1
ATOM 1535 C C . ARG B 1 16 ? 17.187 -1.040 32.157 1.00 12.56 16 ARG A C 1
ATOM 1536 O O . ARG B 1 16 ? 17.993 -1.116 33.093 1.00 13.10 16 ARG A O 1
ATOM 1544 N N . THR B 1 17 ? 15.876 -1.263 32.296 1.00 8.25 17 THR A N 1
ATOM 1545 C CA . THR B 1 17 ? 15.282 -1.762 33.539 1.00 9.12 17 THR A CA 1
ATOM 1546 C C . THR B 1 17 ? 14.637 -3.110 33.249 1.00 10.49 17 THR A C 1
ATOM 1547 O O . THR B 1 17 ? 13.762 -3.211 32.385 1.00 12.07 17 THR A O 1
ATOM 1551 N N . GLU B 1 18 ? 15.064 -4.147 33.966 1.00 11.46 18 GLU A N 1
ATOM 1552 C CA . GLU B 1 18 ? 14.613 -5.500 33.658 1.00 12.48 18 GLU A CA 1
ATOM 1553 C C . GLU B 1 18 ? 13.183 -5.729 34.145 1.00 13.24 18 GLU A C 1
ATOM 1554 O O . GLU B 1 18 ? 12.878 -5.511 35.321 1.00 18.71 18 GLU A O 1
ATOM 1560 N N . LEU B 1 19 ? 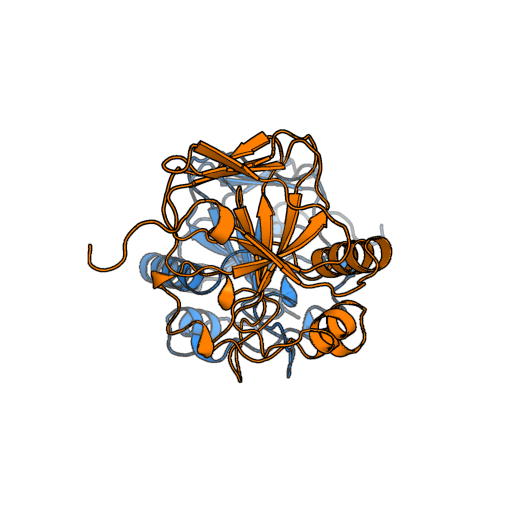12.298 -6.164 33.237 1.00 10.54 19 LEU A N 1
ATOM 1561 C CA . LEU B 1 19 ? 10.896 -6.384 33.577 1.00 13.06 19 LEU A CA 1
ATOM 1562 C C . LEU B 1 19 ? 10.419 -7.806 33.314 1.00 16.92 19 LEU A C 1
ATOM 1563 O O . LEU B 1 19 ? 9.405 -8.207 33.894 1.00 14.41 19 LEU A O 1
ATOM 1568 N N . ASP B 1 20 ? 11.129 -8.578 32.482 1.00 14.04 20 ASP A N 1
ATOM 1569 C CA . ASP B 1 20 ? 10.839 -9.997 32.236 1.00 14.63 20 ASP A CA 1
ATOM 1570 C C . ASP B 1 20 ? 9.464 -10.218 31.601 1.00 18.68 20 ASP A C 1
ATOM 1571 O O . ASP B 1 20 ? 8.866 -11.288 31.753 1.00 16.96 20 ASP A O 1
ATOM 1576 N N . ILE B 1 21 ? 8.955 -9.230 30.860 1.00 16.01 21 ILE A N 1
ATOM 1577 C CA . ILE B 1 21 ? 7.682 -9.391 30.167 1.00 15.47 21 ILE A CA 1
ATOM 1578 C C . ILE B 1 21 ? 7.843 -10.379 29.017 1.00 14.13 21 ILE A C 1
ATOM 1579 O O . ILE B 1 21 ? 8.916 -10.504 28.418 1.00 13.95 21 ILE A O 1
ATOM 1584 N N . ASP B 1 22 ? 6.776 -11.114 28.718 1.00 17.90 22 ASP A N 1
ATOM 1585 C CA . ASP B 1 22 ? 6.829 -12.069 27.618 1.00 15.90 22 ASP A CA 1
ATOM 1586 C C . ASP B 1 22 ? 6.517 -11.353 26.313 1.00 13.07 22 ASP A C 1
ATOM 1587 O O . ASP B 1 22 ? 5.414 -10.826 26.162 1.00 17.04 22 ASP A O 1
ATOM 1592 N N . PRO B 1 23 ? 7.452 -11.295 25.364 1.00 16.63 23 PRO A N 1
ATOM 1593 C CA . PRO B 1 23 ? 7.184 -10.549 24.120 1.00 14.00 23 PRO A CA 1
ATOM 1594 C C . PRO B 1 23 ? 5.996 -11.061 23.317 1.00 15.41 23 PRO A C 1
ATOM 1595 O O . PRO B 1 23 ? 5.255 -10.245 22.754 1.00 16.01 23 PRO A O 1
ATOM 1599 N N . ASP B 1 24 ? 5.785 -12.386 23.244 1.00 17.65 24 ASP A N 1
ATOM 1600 C CA . ASP B 1 24 ? 4.668 -12.916 22.461 1.00 17.51 24 ASP A CA 1
ATOM 1601 C C . ASP B 1 24 ? 3.323 -12.536 23.065 1.00 16.72 24 ASP A C 1
ATOM 1602 O O . ASP B 1 24 ? 2.423 -12.081 22.349 1.00 18.35 24 ASP A O 1
ATOM 1607 N N . LYS B 1 25 ? 3.152 -12.740 24.382 1.00 17.52 25 LYS A N 1
ATOM 1608 C CA . LYS B 1 25 ? 1.906 -12.340 25.027 1.00 17.57 25 LYS A CA 1
ATOM 1609 C C . LYS B 1 25 ? 1.707 -10.841 24.956 1.00 18.15 25 LYS A C 1
ATOM 1610 O O . LYS B 1 25 ? 0.578 -10.365 24.787 1.00 19.48 25 LYS A O 1
ATOM 1616 N N . LEU B 1 26 ? 2.793 -10.077 25.091 1.00 16.71 26 LEU A N 1
ATOM 1617 C CA . LEU B 1 26 ? 2.678 -8.634 24.966 1.00 13.61 26 LEU A CA 1
ATOM 1618 C C . LEU B 1 26 ? 2.174 -8.263 23.580 1.00 13.82 26 LEU A C 1
ATOM 1619 O O . LEU B 1 26 ? 1.233 -7.475 23.438 1.00 13.32 26 LEU A O 1
ATOM 1624 N N . ARG B 1 27 ? 2.780 -8.848 22.543 1.00 16.18 27 ARG A N 1
ATOM 1625 C CA . ARG B 1 27 ? 2.448 -8.465 21.177 1.00 15.82 27 ARG A CA 1
ATOM 1626 C C . ARG B 1 27 ? 1.020 -8.876 20.832 1.00 15.12 27 ARG A C 1
ATOM 1627 O O . ARG B 1 27 ? 0.260 -8.089 20.252 1.00 18.48 27 ARG A O 1
ATOM 1635 N N . GLU B 1 28 ? 0.624 -10.087 21.218 1.00 20.57 28 GLU A N 1
ATOM 1636 C CA . GLU B 1 28 ? -0.721 -10.541 20.898 1.00 22.25 28 GLU A CA 1
ATOM 1637 C C . GLU B 1 28 ? -1.772 -9.737 21.648 1.00 22.69 28 GLU A C 1
ATOM 1638 O O . GLU B 1 28 ? -2.856 -9.479 21.112 1.00 21.89 28 GLU A O 1
ATOM 1644 N N . SER B 1 29 ? -1.467 -9.301 22.872 1.00 21.04 29 SER A N 1
ATOM 1645 C CA . SER B 1 29 ? -2.433 -8.484 23.594 1.00 16.13 29 SER A CA 1
ATOM 1646 C C . SER B 1 29 ? -2.577 -7.100 22.961 1.00 19.81 29 SER A C 1
ATOM 1647 O O . SER B 1 29 ? -3.682 -6.548 22.910 1.00 17.54 29 SER A O 1
ATOM 1650 N N . VAL B 1 30 ? -1.482 -6.528 22.439 1.00 14.23 30 VAL A N 1
ATOM 1651 C CA . VAL B 1 30 ? -1.591 -5.217 21.815 1.00 12.71 30 VAL A CA 1
ATOM 1652 C C . VAL B 1 30 ? -2.330 -5.324 20.486 1.00 15.00 30 VAL A C 1
ATOM 1653 O O . VAL B 1 30 ? -3.190 -4.495 20.176 1.00 17.38 30 VAL A O 1
ATOM 1657 N N . VAL B 1 31 ? -2.012 -6.344 19.687 1.00 20.04 31 VAL A N 1
ATOM 1658 C CA . VAL B 1 31 ? -2.655 -6.492 18.383 1.00 22.26 31 VAL A CA 1
ATOM 1659 C C . VAL B 1 31 ? -4.163 -6.609 18.550 1.00 26.24 31 VAL A C 1
ATOM 1660 O O . VAL B 1 31 ? -4.938 -5.966 17.830 1.00 26.98 31 VAL A O 1
ATOM 1664 N N . GLU B 1 32 ? -4.601 -7.408 19.523 1.00 21.00 32 GLU A N 1
ATOM 1665 C CA . GLU B 1 32 ? -6.032 -7.601 19.734 1.00 27.49 32 GLU A CA 1
ATOM 1666 C C . GLU B 1 32 ? -6.696 -6.316 20.212 1.00 25.89 32 GLU A C 1
ATOM 1667 O O . GLU B 1 32 ? -7.808 -5.987 19.781 1.00 25.74 32 GLU A O 1
ATOM 1673 N N . LEU B 1 33 ? -6.022 -5.563 21.088 1.00 20.41 33 LEU A N 1
ATOM 1674 C CA . LEU B 1 33 ? -6.573 -4.304 21.572 1.00 19.72 33 LEU A CA 1
ATOM 1675 C C . LEU B 1 33 ? -6.778 -3.304 20.437 1.00 24.04 33 LEU A C 1
ATOM 1676 O O . LEU B 1 33 ? -7.803 -2.610 20.388 1.00 23.07 33 LEU A O 1
ATOM 1681 N N . LEU B 1 34 ? -5.812 -3.207 19.516 1.00 18.95 34 LEU A N 1
ATOM 1682 C CA . LEU B 1 34 ? -5.928 -2.247 18.428 1.00 17.49 34 LEU A CA 1
ATOM 1683 C C . LEU B 1 34 ? -7.029 -2.628 17.444 1.00 20.60 34 LEU A C 1
ATOM 1684 O O . LEU B 1 34 ? -7.481 -1.772 16.674 1.00 24.45 34 LEU A O 1
ATOM 1689 N N . GLU B 1 35 ? -7.476 -3.882 17.462 1.00 25.91 35 GLU A N 1
ATOM 1690 C CA . GLU B 1 35 ? -8.650 -4.246 16.678 1.00 28.15 35 GLU A CA 1
ATOM 1691 C C . GLU B 1 35 ? -9.912 -3.608 17.243 1.00 27.88 35 GLU A C 1
ATOM 1692 O O . GLU B 1 35 ? -10.829 -3.275 16.486 1.00 31.55 35 GLU A O 1
ATOM 1698 N N . ARG B 1 36 ? -9.978 -3.422 18.564 1.00 25.16 36 ARG A N 1
ATOM 1699 C CA . ARG B 1 36 ? -11.160 -2.844 19.189 1.00 21.16 36 ARG A CA 1
ATOM 1700 C C . ARG B 1 36 ? -11.054 -1.339 19.410 1.00 23.98 36 ARG A C 1
ATOM 1701 O O . ARG B 1 36 ? -12.085 -0.667 19.483 1.00 23.42 36 ARG A O 1
ATOM 1709 N N . HIS B 1 37 ? -9.841 -0.786 19.489 1.00 20.22 37 HIS A N 1
ATOM 1710 C CA . HIS B 1 37 ? -9.672 0.650 19.680 1.00 21.84 37 HIS A CA 1
ATOM 1711 C C . HIS B 1 37 ? -8.591 1.139 18.723 1.00 19.86 37 HIS A C 1
ATOM 1712 O O . HIS B 1 37 ? -7.422 0.776 18.906 1.00 23.02 37 HIS A O 1
ATOM 1719 N N . PRO B 1 38 ? -8.921 1.962 17.721 1.00 19.39 38 PRO A N 1
ATOM 1720 C CA . PRO B 1 38 ? -7.953 2.265 16.657 1.00 24.47 38 PRO A CA 1
ATOM 1721 C C . PRO B 1 38 ? -6.896 3.271 17.082 1.00 15.99 38 PRO A C 1
ATOM 1722 O O . PRO B 1 38 ? -7.160 4.202 17.843 1.00 19.92 38 PRO A O 1
ATOM 1726 N N . LEU B 1 39 ? -5.699 3.112 16.515 1.00 20.13 39 LEU A N 1
ATOM 1727 C CA . LEU B 1 39 ? -4.687 4.153 16.614 1.00 14.43 39 LEU A CA 1
ATOM 1728 C C . LEU B 1 39 ? -5.168 5.387 15.865 1.00 13.58 39 LEU A C 1
ATOM 1729 O O . LEU B 1 39 ? -5.735 5.273 14.776 1.00 21.85 39 LEU A O 1
ATOM 1734 N N . VAL B 1 40 ? -4.985 6.561 16.448 1.00 15.18 40 VAL A N 1
ATOM 1735 C CA . VAL B 1 40 ? -5.313 7.800 15.757 1.00 16.65 40 VAL A CA 1
ATOM 1736 C C . VAL B 1 40 ? -4.030 8.419 15.226 1.00 17.79 40 VAL A C 1
ATOM 1737 O O . VAL B 1 40 ? -2.926 8.072 15.656 1.00 16.82 40 VAL A O 1
ATOM 1741 N N . PHE B 1 41 ? -4.188 9.330 14.250 1.00 17.85 41 PHE A N 1
ATOM 1742 C CA . PHE B 1 41 ? -3.104 10.089 13.616 1.00 19.05 41 PHE A CA 1
ATOM 1743 C C . PHE B 1 41 ? -2.419 9.255 12.534 1.00 18.56 41 PHE A C 1
ATOM 1744 O O . PHE B 1 41 ? -2.662 8.051 12.411 1.00 17.10 41 PHE A O 1
ATOM 1752 N N . GLU B 1 42 ? -1.552 9.891 11.747 1.00 16.43 42 GLU A N 1
ATOM 1753 C CA . GLU B 1 42 ? -0.759 9.213 10.734 1.00 16.63 42 GLU A CA 1
ATOM 1754 C C . GLU B 1 42 ? 0.718 9.504 10.969 1.00 10.13 42 GLU A C 1
ATOM 1755 O O . GLU B 1 42 ? 1.078 10.546 11.525 1.00 16.40 42 GLU A O 1
ATOM 1761 N N . GLY B 1 43 ? 1.559 8.575 10.529 1.00 14.85 43 GLY A N 1
ATOM 1762 C CA . GLY B 1 43 ? 2.996 8.688 10.701 1.00 12.49 43 GLY A CA 1
ATOM 1763 C C . GLY B 1 43 ? 3.408 8.167 12.062 1.00 9.21 43 GLY A C 1
ATOM 1764 O O . GLY B 1 43 ? 3.909 7.049 12.174 1.00 11.07 43 GLY A O 1
ATOM 1765 N N . THR B 1 44 ? 3.193 8.992 13.080 1.00 11.66 44 THR A N 1
ATOM 1766 C CA . THR B 1 44 ? 3.297 8.586 14.480 1.00 10.75 44 THR A CA 1
ATOM 1767 C C . THR B 1 44 ? 1.868 8.391 14.968 1.00 10.18 44 THR A C 1
ATOM 1768 O O . THR B 1 44 ? 1.121 9.369 15.106 1.00 19.12 44 THR A O 1
ATOM 1772 N N . ARG B 1 45 ? 1.478 7.149 15.197 1.00 11.75 45 ARG A N 1
ATOM 1773 C CA . ARG B 1 45 ? 0.107 6.852 15.599 1.00 11.13 45 ARG A CA 1
ATOM 1774 C C . ARG B 1 45 ? 0.057 6.502 17.079 1.00 14.06 45 ARG A C 1
ATOM 1775 O O . ARG B 1 45 ? 1.047 6.038 17.652 1.00 13.22 45 ARG A O 1
ATOM 1783 N N . GLN B 1 46 ? -1.107 6.730 17.700 1.00 13.42 46 GLN A N 1
ATOM 1784 C CA . GLN B 1 46 ? -1.170 6.715 19.156 1.00 11.40 46 GLN A CA 1
ATOM 1785 C C . GLN B 1 46 ? -2.493 6.164 19.663 1.00 11.52 46 GLN A C 1
ATOM 1786 O O . GLN B 1 46 ? -3.533 6.270 19.003 1.00 11.99 46 GLN A O 1
ATOM 1792 N N . LEU B 1 47 ? -2.431 5.579 20.858 1.00 10.22 47 LEU A N 1
ATOM 1793 C CA . LEU B 1 47 ? -3.613 5.197 21.626 1.00 9.34 47 LEU A CA 1
ATOM 1794 C C . LEU B 1 47 ? -3.256 5.363 23.096 1.00 11.45 47 LEU A C 1
ATOM 1795 O O . LEU B 1 47 ? -2.176 4.931 23.508 1.00 11.91 47 LEU A O 1
ATOM 1800 N N . ALA B 1 48 ? -4.145 5.982 23.886 1.00 10.83 48 ALA A N 1
ATOM 1801 C CA . ALA B 1 48 ? -3.841 6.247 25.292 1.00 10.44 48 ALA A CA 1
ATOM 1802 C C . ALA B 1 48 ? -4.264 5.052 26.131 1.00 12.84 48 ALA A C 1
ATOM 1803 O O . ALA B 1 48 ? -5.353 4.514 25.937 1.00 12.82 48 ALA A O 1
ATOM 1805 N N . LEU B 1 49 ? -3.385 4.612 27.036 1.00 9.89 49 LEU A N 1
ATOM 1806 C CA . LEU B 1 49 ? -3.707 3.540 27.962 1.00 10.24 49 LEU A CA 1
ATOM 1807 C C . LEU B 1 49 ? -4.047 4.055 29.360 1.00 12.65 49 LEU A C 1
ATOM 1808 O O . LEU B 1 49 ? -4.512 3.269 30.193 1.00 14.61 49 LEU A O 1
ATOM 1813 N N . GLN B 1 50 ? -3.795 5.330 29.645 1.00 10.16 50 GLN A N 1
ATOM 1814 C CA . GLN B 1 50 ? -4.180 5.943 30.906 1.00 11.59 50 GLN A CA 1
ATOM 1815 C C . GLN B 1 50 ? -5.006 7.189 30.637 1.00 14.05 50 GLN A C 1
ATOM 1816 O O . GLN B 1 50 ? -4.767 7.904 29.659 1.00 13.99 50 GLN A O 1
ATOM 1822 N N . HIS B 1 51 ? -5.965 7.464 31.525 1.00 12.36 51 HIS A N 1
ATOM 1823 C CA . HIS B 1 51 ? -6.820 8.633 31.372 1.00 17.98 51 HIS A CA 1
ATOM 1824 C C . HIS B 1 51 ? -6.888 9.452 32.656 1.00 14.75 51 HIS A C 1
ATOM 1825 O O . HIS B 1 51 ? -6.523 8.992 33.746 1.00 16.00 51 HIS A O 1
ATOM 1832 N N . ARG B 1 52 ? -7.345 10.690 32.490 1.00 17.61 52 ARG A N 1
ATOM 1833 C CA . ARG B 1 52 ? -7.695 11.536 33.617 1.00 16.96 52 ARG A CA 1
ATOM 1834 C C . ARG B 1 52 ? -8.961 11.002 34.285 1.00 20.41 52 ARG A C 1
ATOM 1835 O O . ARG B 1 52 ? -9.802 10.380 33.630 1.00 20.55 52 ARG A O 1
ATOM 1843 N N . PRO B 1 53 ? -9.110 11.206 35.592 1.00 24.69 53 PRO A N 1
ATOM 1844 C CA . PRO B 1 53 ? -10.359 10.806 36.249 1.00 19.14 53 PRO A CA 1
ATOM 1845 C C . PRO B 1 53 ? -11.550 11.495 35.602 1.00 19.12 53 PRO A C 1
ATOM 1846 O O . PRO B 1 53 ? -11.515 12.696 35.319 1.00 24.38 53 PRO A O 1
ATOM 1850 N N . GLU B 1 54 ? -12.592 10.706 35.339 1.00 28.98 54 GLU A N 1
ATOM 1851 C CA . GLU B 1 54 ? -13.855 11.195 34.787 1.00 30.84 54 GLU A CA 1
ATOM 1852 C C . GLU B 1 54 ? -13.708 11.769 33.382 1.00 30.59 54 GLU A C 1
ATOM 1853 O O . GLU B 1 54 ? -14.505 12.619 32.957 1.00 28.46 54 GLU A O 1
ATOM 1859 N N . ALA B 1 55 ? -12.715 11.278 32.643 1.00 28.34 55 ALA A N 1
ATOM 1860 C CA . ALA B 1 55 ? -12.558 11.660 31.247 1.00 20.34 55 ALA A CA 1
ATOM 1861 C C . ALA B 1 55 ? -13.697 11.103 30.407 1.00 17.63 55 ALA A C 1
ATOM 1862 O O . ALA B 1 55 ? -14.107 9.950 30.573 1.00 21.60 55 ALA A O 1
ATOM 1864 N N . THR B 1 56 ? -14.191 11.924 29.480 1.00 23.60 56 THR A N 1
ATOM 1865 C CA . THR B 1 56 ? -15.186 11.464 28.523 1.00 24.69 56 THR A CA 1
ATOM 1866 C C . THR B 1 56 ? -14.565 10.811 27.294 1.00 24.82 56 THR A C 1
ATOM 1867 O O . THR B 1 56 ? -15.241 10.026 26.616 1.00 23.63 56 THR A O 1
ATOM 1871 N N . ASP B 1 57 ? -13.293 11.087 27.006 1.00 20.03 57 ASP A N 1
ATOM 1872 C CA . ASP B 1 57 ? -12.583 10.504 25.865 1.00 16.97 57 ASP A CA 1
ATOM 1873 C C . ASP B 1 57 ? -11.295 9.837 26.351 1.00 15.69 57 ASP A C 1
ATOM 1874 O O . ASP B 1 57 ? -10.187 10.238 25.961 1.00 16.47 57 ASP A O 1
ATOM 1879 N N . PRO B 1 58 ? -11.412 8.792 27.179 1.00 15.63 58 PRO A N 1
ATOM 1880 C CA . PRO B 1 58 ? -10.220 8.264 27.866 1.00 15.46 58 PRO A CA 1
ATOM 1881 C C . PRO B 1 58 ? -9.214 7.590 26.954 1.00 15.96 58 PRO A C 1
ATOM 1882 O O . PRO B 1 58 ? -8.032 7.560 27.307 1.00 16.06 58 PRO A O 1
ATOM 1886 N N . TRP B 1 59 ? -9.622 7.037 25.815 1.00 12.74 59 TRP A N 1
ATOM 1887 C CA . TRP B 1 59 ? -8.665 6.348 24.959 1.00 13.98 59 TRP A CA 1
ATOM 1888 C C . TRP B 1 59 ? -7.839 7.295 24.102 1.00 13.97 59 TRP A C 1
ATOM 1889 O O . TRP B 1 59 ? -6.858 6.838 23.502 1.00 13.02 59 TRP A O 1
ATOM 1900 N N . TYR B 1 60 ? -8.186 8.588 24.042 1.00 13.31 60 TYR A N 1
ATOM 1901 C CA . TYR B 1 60 ? -7.543 9.505 23.093 1.00 14.20 60 TYR A CA 1
ATOM 1902 C C . TYR B 1 60 ? -7.162 10.863 23.651 1.00 15.32 60 TYR A C 1
ATOM 1903 O O . TYR B 1 60 ? -6.361 11.552 23.004 1.00 16.94 60 TYR A O 1
ATOM 1912 N N . GLU B 1 61 ? -7.693 11.295 24.804 1.00 13.85 61 GLU A N 1
ATOM 1913 C CA . GLU B 1 61 ? -7.315 12.599 25.336 1.00 14.60 61 GLU A 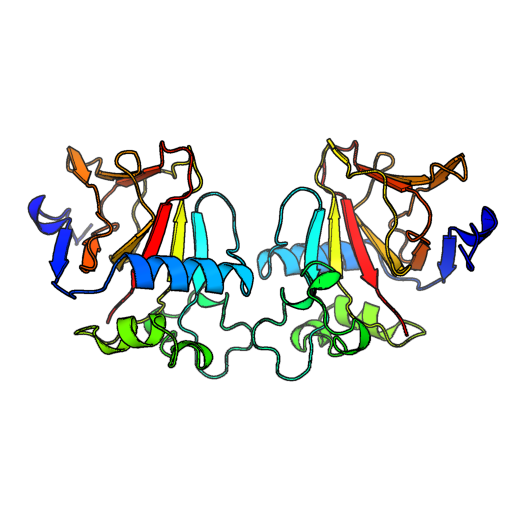CA 1
ATOM 1914 C C . GLU B 1 61 ? -5.812 12.681 25.564 1.00 17.82 61 GLU A C 1
ATOM 1915 O O . GLU B 1 61 ? -5.181 13.694 25.241 1.00 18.52 61 GLU A O 1
ATOM 1921 N N . GLY B 1 62 ? -5.219 11.609 26.089 1.00 16.98 62 GLY A N 1
ATOM 1922 C CA . GLY B 1 62 ? -3.791 11.589 26.337 1.00 16.57 62 GLY A CA 1
ATOM 1923 C C . GLY B 1 62 ? -2.926 11.625 25.095 1.00 17.12 62 GLY A C 1
ATOM 1924 O O . GLY B 1 62 ? -1.711 11.818 25.223 1.00 16.54 62 GLY A O 1
ATOM 1925 N N . CYS B 1 63 ? -3.510 11.437 23.912 1.00 13.98 63 CYS A N 1
ATOM 1926 C CA . CYS B 1 63 ? -2.758 11.451 22.662 1.00 14.30 63 CYS A CA 1
ATOM 1927 C C . CYS B 1 63 ? -2.620 12.836 22.048 1.00 16.81 63 CYS A C 1
ATOM 1928 O O . CYS B 1 63 ? -1.931 12.964 21.031 1.00 20.95 63 CYS A O 1
ATOM 1931 N N . GLN B 1 64 ? -3.264 13.859 22.608 1.00 19.71 64 GLN A N 1
ATOM 1932 C CA . GLN B 1 64 ? -3.130 15.191 22.035 1.00 17.83 64 GLN A CA 1
ATOM 1933 C C . GLN B 1 64 ? -1.692 15.681 22.184 1.00 22.56 64 GLN A C 1
ATOM 1934 O O . GLN B 1 64 ? -0.926 15.185 23.015 1.00 19.99 64 GLN A O 1
ATOM 1940 N N . ARG B 1 65 ? -1.324 16.658 21.354 1.00 22.44 65 ARG A N 1
ATOM 1941 C CA . ARG B 1 65 ? 0.030 17.203 21.406 1.00 21.58 65 ARG A CA 1
ATOM 1942 C C . ARG B 1 65 ? 0.303 17.848 22.764 1.00 21.41 65 ARG A C 1
ATOM 1943 O O . ARG B 1 65 ? -0.615 18.283 23.467 1.00 22.81 65 ARG A O 1
ATOM 1951 N N . GLN B 1 66 ? 1.593 17.908 23.128 1.00 20.55 66 GLN A N 1
ATOM 1952 C CA . GLN B 1 66 ? 1.970 18.282 24.493 1.00 22.80 66 GLN A CA 1
ATOM 1953 C C . GLN B 1 66 ? 1.422 19.648 24.888 1.00 21.81 66 GLN A C 1
ATOM 1954 O O . GLN B 1 66 ? 1.060 19.868 26.052 1.00 21.77 66 GLN A O 1
ATOM 1960 N N . SER B 1 67 ? 1.364 20.587 23.940 1.00 18.75 67 SER A N 1
ATOM 1961 C CA . SER B 1 67 ? 0.899 21.931 24.272 1.00 24.36 67 SER A CA 1
ATOM 1962 C C . SER B 1 67 ? -0.574 21.964 24.673 1.00 23.08 67 SER A C 1
ATOM 1963 O O . SER B 1 67 ? -1.003 22.925 25.320 1.00 21.71 67 SER A O 1
ATOM 1966 N N . LEU B 1 68 ? -1.357 20.945 24.322 1.00 20.24 68 LEU A N 1
ATOM 1967 C CA . LEU B 1 68 ? -2.744 20.863 24.773 1.00 22.38 68 LEU A CA 1
ATOM 1968 C C . LEU B 1 68 ? -2.912 20.046 26.048 1.00 31.68 68 LEU A C 1
ATOM 1969 O O . LEU B 1 68 ? -4.036 19.929 26.550 1.00 26.35 68 LEU A O 1
ATOM 1974 N N . ILE B 1 69 ? -1.835 19.478 26.581 1.00 26.70 69 ILE A N 1
ATOM 1975 C CA . ILE B 1 69 ? -1.894 18.687 27.802 1.00 20.73 69 ILE A CA 1
ATOM 1976 C C . ILE B 1 69 ? -1.643 19.609 28.984 1.00 26.22 69 ILE A C 1
ATOM 1977 O O . ILE B 1 69 ? -0.583 20.239 29.076 1.00 26.31 69 ILE A O 1
ATOM 1982 N N . SER B 1 70 ? -2.622 19.688 29.888 1.00 23.47 70 SER A N 1
ATOM 1983 C CA . SER B 1 70 ? -2.465 20.479 31.102 1.00 27.37 70 SER A CA 1
ATOM 1984 C C . SER B 1 70 ? -1.256 20.015 31.895 1.00 30.67 70 SER A C 1
ATOM 1985 O O . SER B 1 70 ? -0.343 20.794 32.190 1.00 31.04 70 SER A O 1
ATOM 1988 N N . SER B 1 71 ? -1.243 18.736 32.251 1.00 26.09 71 SER A N 1
ATOM 1989 C CA . SER B 1 71 ? -0.123 18.130 32.947 1.00 24.97 71 SER A CA 1
ATOM 1990 C C . SER B 1 71 ? -0.139 16.643 32.638 1.00 20.76 71 SER A C 1
ATOM 1991 O O . SER B 1 71 ? -1.192 16.003 32.742 1.00 18.29 71 SER A O 1
ATOM 1994 N N . ASP B 1 72 ? 1.020 16.102 32.250 1.00 19.80 72 ASP A N 1
ATOM 1995 C CA . ASP B 1 72 ? 1.134 14.653 32.114 1.00 19.75 72 ASP A CA 1
ATOM 1996 C C . ASP B 1 72 ? 0.649 13.957 33.376 1.00 15.47 72 ASP A C 1
ATOM 1997 O O . ASP B 1 72 ? 0.043 12.882 33.314 1.00 16.32 72 ASP A O 1
ATOM 2002 N N . SER B 1 73 ? 0.922 14.554 34.540 1.00 19.82 73 SER A N 1
ATOM 2003 C CA . SER B 1 73 ? 0.624 13.924 35.820 1.00 18.49 73 SER A CA 1
ATOM 2004 C C . SER B 1 73 ? -0.865 13.735 36.074 1.00 20.18 73 SER A C 1
ATOM 2005 O O . SER B 1 73 ? -1.215 12.983 36.984 1.00 20.87 73 SER A O 1
ATOM 2008 N N . ASP B 1 74 ? -1.745 14.375 35.294 1.00 25.48 74 ASP A N 1
ATOM 2009 C CA . ASP B 1 74 ? -3.179 14.152 35.459 1.00 24.47 74 ASP A CA 1
ATOM 2010 C C . ASP B 1 74 ? -3.619 12.802 34.909 1.00 23.36 74 ASP A C 1
ATOM 2011 O O . ASP B 1 74 ? -4.662 12.285 35.325 1.00 19.35 74 ASP A O 1
ATOM 2016 N N . PHE B 1 75 ? -2.849 12.216 33.986 1.00 15.63 75 PHE A N 1
ATOM 2017 C CA . PHE B 1 75 ? -3.282 11.015 33.265 1.00 15.21 75 PHE A CA 1
ATOM 2018 C C . PHE B 1 75 ? -2.813 9.780 34.028 1.00 17.06 75 PHE A C 1
ATOM 2019 O O . PHE B 1 75 ? -1.842 9.102 33.671 1.00 17.38 75 PHE A O 1
ATOM 2027 N N . THR B 1 76 ? -3.546 9.476 35.100 1.00 13.33 76 THR A N 1
ATOM 2028 C CA . THR B 1 76 ? -3.118 8.483 36.067 1.00 13.95 76 THR A CA 1
ATOM 2029 C C . THR B 1 76 ? -3.838 7.152 35.983 1.00 15.64 76 THR A C 1
ATOM 2030 O O . THR B 1 76 ? -3.305 6.162 36.480 1.00 16.25 76 THR A O 1
ATOM 2034 N N . GLU B 1 77 ? -5.034 7.087 35.403 1.00 13.95 77 GLU A N 1
ATOM 2035 C CA . GLU B 1 77 ? -5.890 5.921 35.582 1.00 16.44 77 GLU A CA 1
ATOM 2036 C C . GLU B 1 77 ? -5.743 4.973 34.404 1.00 16.61 77 GLU A C 1
ATOM 2037 O O . GLU B 1 77 ? -6.094 5.326 33.274 1.00 15.12 77 GLU A O 1
ATOM 2043 N N . VAL B 1 78 ? -5.230 3.773 34.669 1.00 14.21 78 VAL A N 1
ATOM 2044 C CA . VAL B 1 78 ? -5.263 2.705 33.677 1.00 16.22 78 VAL A CA 1
ATOM 2045 C C . VAL B 1 78 ? -6.708 2.315 33.387 1.00 18.35 78 VAL A C 1
ATOM 2046 O O . VAL B 1 78 ? -7.528 2.179 34.306 1.00 16.75 78 VAL A O 1
ATOM 2050 N N . HIS B 1 79 ? -7.032 2.135 32.101 1.00 17.06 79 HIS A N 1
ATOM 2051 C CA . HIS B 1 79 ? -8.388 1.746 31.712 1.00 15.46 79 HIS A CA 1
ATOM 2052 C C . HIS B 1 79 ? -8.832 0.487 32.429 1.00 17.43 79 HIS A C 1
ATOM 2053 O O . HIS B 1 79 ? -8.102 -0.509 32.472 1.00 18.34 79 HIS A O 1
ATOM 2060 N N . GLY B 1 80 ? -10.055 0.540 32.962 1.00 22.50 80 GLY A N 1
ATOM 2061 C CA . GLY B 1 80 ? -10.605 -0.600 33.670 1.00 25.14 80 GLY A CA 1
ATOM 2062 C C . GLY B 1 80 ? -10.540 -1.887 32.874 1.00 22.80 80 GLY A C 1
ATOM 2063 O O . GLY B 1 80 ? -10.212 -2.942 33.418 1.00 28.09 80 GLY A O 1
ATOM 2064 N N . GLU B 1 81 ? -10.833 -1.824 31.569 1.00 21.52 81 GLU A N 1
ATOM 2065 C CA . GLU B 1 81 ? -10.903 -3.082 30.834 1.00 24.48 81 GLU A CA 1
ATOM 2066 C C . GLU B 1 81 ? -9.538 -3.736 30.659 1.00 26.29 81 GLU A C 1
ATOM 2067 O O . GLU B 1 81 ? -9.477 -4.883 30.206 1.00 27.56 81 GLU A O 1
ATOM 2073 N N . LEU B 1 82 ? -8.451 -3.051 31.022 1.00 23.19 82 LEU A N 1
ATOM 2074 C CA . LEU B 1 82 ? -7.111 -3.594 30.855 1.00 22.70 82 LEU A CA 1
ATOM 2075 C C . LEU B 1 82 ? -6.664 -4.471 32.018 1.00 26.23 82 LEU A C 1
ATOM 2076 O O . LEU B 1 82 ? -5.694 -5.221 31.868 1.00 31.95 82 LEU A O 1
ATOM 2081 N N . ARG B 1 83 ? -7.347 -4.407 33.164 1.00 28.77 83 ARG A N 1
ATOM 2082 C CA . ARG B 1 83 ? -6.790 -4.987 34.384 1.00 35.03 83 ARG A CA 1
ATOM 2083 C C . ARG B 1 83 ? -6.701 -6.506 34.323 1.00 35.34 83 ARG A C 1
ATOM 2084 O O . ARG B 1 83 ? -5.824 -7.097 34.964 1.00 42.04 83 ARG A O 1
ATOM 2092 N N . ASP B 1 84 ? -7.567 -7.154 33.556 1.00 27.50 84 ASP A N 1
ATOM 2093 C CA . ASP B 1 84 ? -7.584 -8.607 33.497 1.00 38.81 84 ASP A CA 1
ATOM 2094 C C . ASP B 1 84 ? -6.980 -9.156 32.207 1.00 40.66 84 ASP A C 1
ATOM 2095 O O . ASP B 1 84 ? -7.052 -10.367 31.968 1.00 42.16 84 ASP A O 1
ATOM 2100 N N . THR B 1 85 ? -6.379 -8.300 31.379 1.00 31.14 85 THR A N 1
ATOM 2101 C CA . THR B 1 85 ? -5.608 -8.747 30.233 1.00 26.61 85 THR A CA 1
ATOM 2102 C C . THR B 1 85 ? -4.121 -8.677 30.560 1.00 26.67 85 THR A C 1
ATOM 2103 O O . THR B 1 85 ? -3.706 -8.246 31.642 1.00 23.81 85 THR A O 1
ATOM 2107 N N . TYR B 1 86 ? -3.300 -9.101 29.601 1.00 26.49 86 TYR A N 1
ATOM 2108 C CA . TYR B 1 86 ? -1.865 -9.109 29.850 1.00 23.36 86 TYR A CA 1
ATOM 2109 C C . TYR B 1 86 ? -1.310 -7.697 30.012 1.00 18.64 86 TYR A C 1
ATOM 2110 O O . TYR B 1 86 ? -0.286 -7.511 30.682 1.00 19.65 86 TYR A O 1
ATOM 2119 N N . LEU B 1 87 ? -1.964 -6.695 29.421 1.00 20.03 87 LEU A N 1
ATOM 2120 C CA . LEU B 1 87 ? -1.508 -5.326 29.617 1.00 18.70 87 LEU A CA 1
ATOM 2121 C C . LEU B 1 87 ? -1.638 -4.909 31.078 1.00 17.83 87 LEU A C 1
ATOM 2122 O O . LEU B 1 87 ? -0.808 -4.145 31.580 1.00 15.89 87 LEU A O 1
ATOM 2127 N N . GLY B 1 88 ? -2.655 -5.413 31.783 1.00 19.90 88 GLY A N 1
ATOM 2128 C CA . GLY B 1 88 ? -2.731 -5.163 33.214 1.00 18.12 88 GLY A CA 1
ATOM 2129 C C . GLY B 1 88 ? -1.548 -5.748 33.962 1.00 16.68 88 GLY A C 1
ATOM 2130 O O . GLY B 1 88 ? -1.033 -5.140 34.906 1.00 19.02 88 GLY A O 1
ATOM 2131 N N . GLU B 1 89 ? -1.100 -6.936 33.548 1.00 18.98 89 GLU A N 1
ATOM 2132 C CA . GLU B 1 89 ? 0.104 -7.527 34.126 1.00 19.80 89 GLU A CA 1
ATOM 2133 C C . GLU B 1 89 ? 1.322 -6.636 33.905 1.00 18.82 89 GLU A C 1
ATOM 2134 O O . GLU B 1 89 ? 2.151 -6.470 34.809 1.00 17.69 89 GLU A O 1
ATOM 2140 N N . VAL B 1 90 ? 1.436 -6.035 32.714 1.00 13.05 90 VAL A N 1
ATOM 2141 C CA . VAL B 1 90 ? 2.561 -5.145 32.442 1.00 14.82 90 VAL A CA 1
ATOM 2142 C C . VAL B 1 90 ? 2.572 -3.998 33.439 1.00 12.77 90 VAL A C 1
ATOM 2143 O O . VAL B 1 90 ? 3.603 -3.689 34.050 1.00 15.43 90 VAL A O 1
ATOM 2147 N N . PHE B 1 91 ? 1.419 -3.352 33.622 1.00 11.39 91 PHE A N 1
ATOM 2148 C CA . PHE B 1 91 ? 1.347 -2.231 34.547 1.00 15.02 91 PHE A CA 1
ATOM 2149 C C . PHE B 1 91 ? 1.662 -2.679 35.966 1.00 18.02 91 PHE A C 1
ATOM 2150 O O . PHE B 1 91 ? 2.315 -1.949 36.723 1.00 15.55 91 PHE A O 1
ATOM 2158 N N . ASP B 1 92 ? 1.218 -3.887 36.339 1.00 16.90 92 ASP A N 1
ATOM 2159 C CA . ASP B 1 92 ? 1.440 -4.362 37.703 1.00 19.04 92 ASP A CA 1
ATOM 2160 C C . ASP B 1 92 ? 2.919 -4.528 38.012 1.00 19.79 92 ASP A C 1
ATOM 2161 O O . ASP B 1 92 ? 3.322 -4.422 39.178 1.00 21.50 92 ASP A O 1
ATOM 2166 N N . ARG B 1 93 ? 3.743 -4.779 36.995 1.00 16.97 93 ARG A N 1
ATOM 2167 C CA . ARG B 1 93 ? 5.166 -5.013 37.200 1.00 17.88 93 ARG A CA 1
ATOM 2168 C C . ARG B 1 93 ? 6.007 -3.746 37.239 1.00 19.21 93 ARG A C 1
ATOM 2169 O O . ARG B 1 93 ? 7.182 -3.817 37.623 1.00 19.08 93 ARG A O 1
ATOM 2177 N N . LEU B 1 94 ? 5.458 -2.603 36.849 1.00 15.96 94 LEU A N 1
ATOM 2178 C CA . LEU B 1 94 ? 6.272 -1.405 36.748 1.00 17.32 94 LEU A CA 1
ATOM 2179 C C . LEU B 1 94 ? 6.829 -1.035 38.119 1.00 17.00 94 LEU A C 1
ATOM 2180 O O . LEU B 1 94 ? 6.099 -1.080 39.118 1.00 18.36 94 LEU A O 1
ATOM 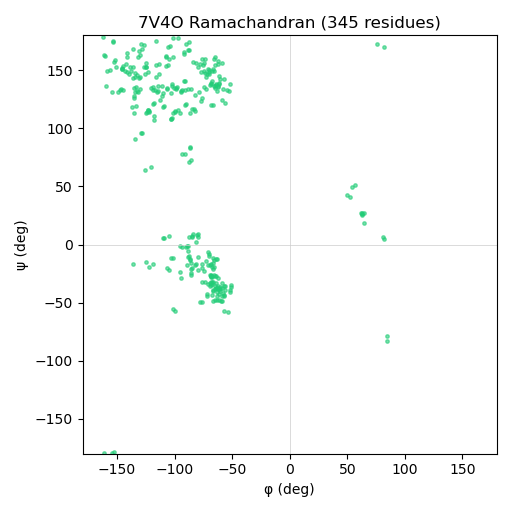2185 N N . PRO B 1 95 ? 8.108 -0.662 38.202 1.00 16.38 95 PRO A N 1
ATOM 2186 C CA . PRO B 1 95 ? 8.686 -0.241 39.481 1.00 16.94 95 PRO A CA 1
ATOM 2187 C C . PRO B 1 95 ? 8.385 1.204 39.835 1.00 18.66 95 PRO A C 1
ATOM 2188 O O . PRO B 1 95 ? 8.863 1.682 40.869 1.00 21.59 95 PRO A O 1
ATOM 2192 N N . PHE B 1 96 ? 7.619 1.906 39.005 1.00 14.69 96 PHE A N 1
ATOM 2193 C CA . PHE B 1 96 ? 7.232 3.286 39.252 1.00 14.80 96 PHE A CA 1
ATOM 2194 C C . PHE B 1 96 ? 5.757 3.424 38.920 1.00 13.13 96 PHE A C 1
ATOM 2195 O O . PHE B 1 96 ? 5.154 2.549 38.294 1.00 14.95 96 PHE A O 1
ATOM 2203 N N . LYS B 1 97 ? 5.188 4.559 39.326 1.00 18.11 97 LYS A N 1
ATOM 2204 C CA . LYS B 1 97 ? 3.804 4.882 39.016 1.00 19.68 97 LYS A CA 1
ATOM 2205 C C . LYS B 1 97 ? 3.810 5.561 37.652 1.00 12.75 97 LYS A C 1
ATOM 2206 O O . LYS B 1 97 ? 4.372 6.659 37.528 1.00 18.59 97 LYS A O 1
ATOM 2212 N N . PRO B 1 98 ? 3.242 4.963 36.607 1.00 12.36 98 PRO A N 1
ATOM 2213 C CA . PRO B 1 98 ? 3.300 5.593 35.288 1.00 13.67 98 PRO A CA 1
ATOM 2214 C C . PRO B 1 98 ? 2.241 6.673 35.131 1.00 11.18 98 PRO A C 1
ATOM 2215 O O . PRO B 1 98 ? 1.207 6.674 35.807 1.00 13.96 98 PRO A O 1
ATOM 2219 N N . ILE B 1 99 ? 2.524 7.604 34.220 1.00 9.57 99 ILE A N 1
AT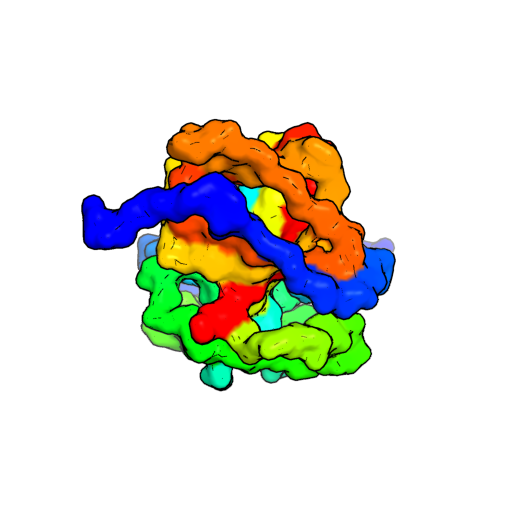OM 2220 C CA . ILE B 1 99 ? 1.564 8.635 33.843 1.00 10.98 99 ILE A CA 1
ATOM 2221 C C . ILE B 1 99 ? 1.527 8.764 32.326 1.00 10.83 99 ILE A C 1
ATOM 2222 O O . ILE B 1 99 ? 2.527 8.553 31.631 1.00 11.10 99 ILE A O 1
ATOM 2227 N N . ARG B 1 100 ? 0.342 9.100 31.818 1.00 10.87 100 ARG A N 1
ATOM 2228 C CA . ARG B 1 100 ? 0.128 9.365 30.393 1.00 13.58 100 ARG A CA 1
ATOM 2229 C C . ARG B 1 100 ? 0.708 8.263 29.504 1.00 10.59 100 ARG A C 1
ATOM 2230 O O . ARG B 1 100 ? 1.318 8.524 28.464 1.00 11.91 100 ARG A O 1
ATOM 2238 N N . THR B 1 101 ? 0.507 7.010 29.900 1.00 8.71 101 THR A N 1
ATOM 2239 C CA . THR B 1 101 ? 1.012 5.907 29.100 1.00 10.10 101 THR A CA 1
ATOM 2240 C C . THR B 1 101 ? 0.241 5.801 27.788 1.00 12.36 101 THR A C 1
ATOM 2241 O O . THR B 1 101 ? -0.983 5.924 27.763 1.00 11.34 101 THR A O 1
ATOM 2245 N N . ARG B 1 102 ? 0.972 5.569 26.697 1.00 10.88 102 ARG A N 1
ATOM 2246 C CA . ARG B 1 102 ? 0.372 5.457 25.375 1.00 8.59 102 ARG A CA 1
ATOM 2247 C C . ARG B 1 102 ? 1.013 4.315 24.605 1.00 10.02 102 ARG A C 1
ATOM 2248 O O . ARG B 1 102 ? 2.197 4.020 24.771 1.00 10.42 102 ARG A O 1
ATOM 2256 N N . ILE B 1 103 ? 0.231 3.691 23.722 1.00 7.21 103 ILE A N 1
ATOM 2257 C CA . ILE B 1 103 ? 0.816 2.909 22.641 1.00 8.16 103 ILE A CA 1
ATOM 2258 C C . ILE B 1 103 ? 1.196 3.891 21.539 1.00 7.73 103 ILE A C 1
ATOM 2259 O O . ILE B 1 103 ? 0.384 4.740 21.146 1.00 10.76 103 ILE A O 1
ATOM 2264 N N . MET B 1 104 ? 2.438 3.822 21.075 1.00 8.25 104 MET A N 1
ATOM 2265 C CA . MET B 1 104 ? 2.882 4.731 20.027 1.00 10.12 104 MET A CA 1
ATOM 2266 C C . MET B 1 104 ? 3.537 3.916 18.925 1.00 10.07 104 MET A C 1
ATOM 2267 O O . MET B 1 104 ? 4.187 2.903 19.189 1.00 10.72 104 MET A O 1
ATOM 2272 N N . ALA B 1 105 ? 3.345 4.340 17.677 1.00 10.26 105 ALA A N 1
ATOM 2273 C CA . ALA B 1 105 ? 3.781 3.520 16.558 1.00 9.72 105 ALA A CA 1
ATOM 2274 C C . ALA B 1 105 ? 4.310 4.402 15.436 1.00 6.01 105 ALA A C 1
ATOM 2275 O O . ALA B 1 105 ? 3.869 5.542 15.258 1.00 11.25 105 ALA A O 1
ATOM 2277 N N . LEU B 1 106 ? 5.275 3.859 14.699 1.00 8.52 106 LEU A N 1
ATOM 2278 C CA . LEU B 1 106 ? 5.847 4.497 13.513 1.00 9.15 106 LEU A CA 1
ATOM 2279 C C . LEU B 1 106 ? 5.463 3.680 12.288 1.00 9.95 106 LEU A C 1
ATOM 2280 O O . LEU B 1 106 ? 5.754 2.480 12.224 1.00 10.69 106 LEU A O 1
ATOM 2285 N N . ASP B 1 107 ? 4.825 4.339 11.318 1.00 10.97 107 ASP A N 1
ATOM 2286 C CA . ASP B 1 107 ? 4.404 3.702 10.078 1.00 12.28 107 ASP A CA 1
ATOM 2287 C C . ASP B 1 107 ? 5.612 3.110 9.347 1.00 13.39 107 ASP A C 1
ATOM 2288 O O . ASP B 1 107 ? 6.751 3.536 9.563 1.00 11.42 107 ASP A O 1
ATOM 2293 N N . PRO B 1 108 ? 5.392 2.109 8.490 1.00 14.24 108 PRO A N 1
ATOM 2294 C CA . PRO B 1 108 ? 6.489 1.597 7.656 1.00 12.67 108 PRO A CA 1
ATOM 2295 C C . PRO B 1 108 ? 7.039 2.673 6.728 1.00 8.46 108 PRO A C 1
ATOM 2296 O O . PRO B 1 108 ? 6.292 3.476 6.159 1.00 12.44 108 PRO A O 1
ATOM 2300 N N . LYS B 1 109 ? 8.370 2.692 6.608 1.00 11.22 109 LYS A N 1
ATOM 2301 C CA . LYS B 1 109 ? 9.091 3.631 5.744 1.00 8.82 109 LYS A CA 1
ATOM 2302 C C . LYS B 1 109 ? 8.883 5.081 6.170 1.00 12.13 109 LYS A C 1
ATOM 2303 O O . LYS B 1 109 ? 9.007 5.997 5.360 1.00 14.15 109 LYS A O 1
ATOM 2309 N N . TYR B 1 110 ? 8.572 5.319 7.441 1.00 9.97 110 TYR A N 1
ATOM 2310 C CA . TYR B 1 110 ? 8.283 6.661 7.934 1.00 8.62 110 TYR A CA 1
ATOM 2311 C C . TYR B 1 110 ? 9.351 7.121 8.916 1.00 7.69 110 TYR A C 1
ATOM 2312 O O . TYR B 1 110 ? 9.915 6.322 9.663 1.00 9.89 110 TYR A O 1
ATOM 2321 N N . CYS B 1 111 ? 9.628 8.423 8.912 1.00 8.40 111 CYS A N 1
ATOM 2322 C CA . CYS B 1 111 ? 10.473 9.028 9.940 1.00 8.32 111 CYS A CA 1
ATOM 2323 C C . CYS B 1 111 ? 9.906 10.400 10.257 1.00 9.90 111 CYS A C 1
ATOM 2324 O O . CYS B 1 111 ? 9.193 10.988 9.447 1.00 10.57 111 CYS A O 1
ATOM 2327 N N A TYR B 1 112 ? 10.257 10.926 11.426 0.99 9.53 112 TYR A N 1
ATOM 2328 N N B TYR B 1 112 ? 10.203 10.917 11.444 0.01 9.63 112 TYR A N 1
ATOM 2329 C CA A TYR B 1 112 ? 9.763 12.239 11.788 0.99 10.07 112 TYR A CA 1
ATOM 2330 C CA B TYR B 1 112 ? 9.739 12.255 11.792 0.01 10.18 112 TYR A CA 1
ATOM 2331 C C A TYR B 1 112 ? 10.911 13.252 11.852 0.99 9.37 112 TYR A C 1
ATOM 2332 C C B TYR B 1 112 ? 10.905 13.231 11.914 0.01 9.54 112 TYR A C 1
ATOM 2333 O O A TYR B 1 112 ? 12.079 12.938 11.610 0.99 10.78 112 TYR A O 1
ATOM 2334 O O B TYR B 1 112 ? 12.078 12.858 11.834 0.01 10.92 112 TYR A O 1
ATOM 2351 N N . SER B 1 113 ? 10.551 14.503 12.100 1.00 9.96 113 SER A N 1
ATOM 2352 C CA . SER B 1 113 ? 11.514 15.590 12.011 1.00 9.36 113 SER A CA 1
ATOM 2353 C C . SER B 1 113 ? 12.561 15.490 13.114 1.00 11.98 113 SER A C 1
ATOM 2354 O O . SER B 1 113 ? 12.329 14.908 14.175 1.00 13.49 113 SER A O 1
ATOM 2357 N N . VAL B 1 114 ? 13.748 16.009 12.823 1.00 8.62 114 VAL A N 1
ATOM 2358 C CA . VAL B 1 114 ? 14.780 16.152 13.847 1.00 10.05 114 VAL A CA 1
ATOM 2359 C C . VAL B 1 114 ? 14.318 17.211 14.839 1.00 15.55 114 VAL A C 1
ATOM 2360 O O . VAL B 1 114 ? 14.056 18.361 14.466 1.00 14.90 114 VAL A O 1
ATOM 2364 N N . HIS B 1 115 ? 14.183 16.826 16.107 1.00 10.75 115 HIS A N 1
ATOM 2365 C CA . HIS B 1 115 ? 13.609 17.759 17.069 1.00 9.72 115 HIS A CA 1
ATOM 2366 C C . HIS B 1 115 ? 13.937 17.305 18.483 1.00 8.93 115 HIS A C 1
ATOM 2367 O O . HIS B 1 115 ? 14.596 16.289 18.697 1.00 9.56 115 HIS A O 1
ATOM 2374 N N . ARG B 1 116 ? 13.483 18.101 19.451 1.00 12.98 116 ARG A N 1
ATOM 2375 C CA . ARG B 1 116 ? 13.603 17.787 20.869 1.00 11.63 116 ARG A CA 1
ATOM 2376 C C . ARG B 1 116 ? 12.224 17.683 21.500 1.00 9.73 116 ARG A C 1
ATOM 2377 O O . ARG B 1 116 ? 11.357 18.530 21.268 1.00 12.57 116 ARG A O 1
ATOM 2385 N N . ASP B 1 117 ? 12.035 16.653 22.308 1.00 9.00 117 ASP A N 1
ATOM 2386 C CA . ASP B 1 117 ? 10.843 16.514 23.127 1.00 8.39 117 ASP A CA 1
ATOM 2387 C C . ASP B 1 117 ? 11.051 17.230 24.462 1.00 12.64 117 ASP A C 1
ATOM 2388 O O . ASP B 1 117 ? 12.162 17.631 24.810 1.00 13.22 117 ASP A O 1
ATOM 2393 N N . LEU B 1 118 ? 9.959 17.407 25.213 1.00 13.94 118 LEU A N 1
ATOM 2394 C CA . LEU B 1 118 ? 10.060 18.097 26.496 1.00 14.64 118 LEU A CA 1
ATOM 2395 C C . LEU B 1 118 ? 10.438 17.186 27.652 1.00 12.37 118 LEU A C 1
ATOM 2396 O O . LEU B 1 118 ? 11.042 17.658 28.623 1.00 13.16 118 LEU A O 1
ATOM 2401 N N . THR B 1 119 ? 10.128 15.890 27.561 1.00 11.87 119 THR A N 1
ATOM 2402 C CA . THR B 1 119 ? 10.249 14.958 28.669 1.00 8.79 119 THR A CA 1
ATOM 2403 C C . THR B 1 119 ? 10.680 13.584 28.161 1.00 12.05 119 THR A C 1
ATOM 2404 O O . THR B 1 119 ? 10.081 13.083 27.199 1.00 18.29 119 THR A O 1
ATOM 2408 N N . PRO B 1 120 ? 11.660 12.938 28.782 1.00 11.51 120 PRO A N 1
ATOM 2409 C CA . PRO B 1 120 ? 12.002 11.575 28.368 1.00 10.66 120 PRO A CA 1
ATOM 2410 C C . PRO B 1 120 ? 10.966 10.590 28.881 1.00 10.42 120 PRO A C 1
ATOM 2411 O O . PRO B 1 120 ? 10.265 10.847 29.858 1.00 12.05 120 PRO A O 1
ATOM 2415 N N . ARG B 1 121 ? 10.849 9.459 28.180 1.00 10.89 121 ARG A N 1
ATOM 2416 C CA . ARG B 1 121 ? 9.881 8.420 28.514 1.00 9.99 121 ARG A CA 1
ATOM 2417 C C . ARG B 1 121 ? 10.583 7.082 28.610 1.00 6.79 121 ARG A C 1
ATOM 2418 O O . ARG B 1 121 ? 11.727 6.924 28.176 1.00 7.97 121 ARG A O 1
ATOM 2426 N N . TYR B 1 122 ? 9.857 6.103 29.155 1.00 7.77 122 TYR A N 1
ATOM 2427 C CA . TYR B 1 122 ? 10.305 4.718 29.197 1.00 7.96 122 TYR A CA 1
ATOM 2428 C C . TYR B 1 122 ? 9.586 3.916 28.118 1.00 8.42 122 TYR A C 1
ATOM 2429 O O . TYR B 1 122 ? 8.380 4.072 27.930 1.00 10.40 122 TYR A O 1
ATOM 2438 N N . HIS B 1 123 ? 10.331 3.074 27.398 1.00 6.91 123 HIS A N 1
ATOM 2439 C CA . HIS B 1 123 ? 9.817 2.357 26.229 1.00 8.12 123 HIS A CA 1
ATOM 2440 C C . HIS B 1 123 ? 9.842 0.857 26.447 1.00 9.71 123 HIS A C 1
ATOM 2441 O O . HIS B 1 123 ? 10.866 0.308 26.860 1.00 10.48 123 HIS A O 1
ATOM 2448 N N . LEU B 1 124 ? 8.728 0.204 26.123 1.00 7.84 124 LEU A N 1
ATOM 2449 C CA . LEU B 1 124 ? 8.618 -1.249 26.062 1.00 6.64 124 LEU A CA 1
ATOM 2450 C C . LEU B 1 124 ? 8.277 -1.591 24.616 1.00 7.09 124 LEU A C 1
ATOM 2451 O O . LEU B 1 124 ? 7.160 -1.323 24.165 1.00 11.18 124 LEU A O 1
ATOM 2456 N N . ALA B 1 125 ? 9.237 -2.133 23.877 1.00 7.62 125 ALA A N 1
ATOM 2457 C CA . ALA B 1 125 ? 8.979 -2.403 22.463 1.00 6.54 125 ALA A CA 1
ATOM 2458 C C . ALA B 1 125 ? 8.032 -3.593 22.325 1.00 9.73 125 ALA A C 1
ATOM 2459 O O . ALA B 1 125 ? 8.213 -4.624 22.982 1.00 12.21 125 ALA A O 1
ATOM 2461 N N . VAL B 1 126 ? 7.017 -3.438 21.470 1.00 8.52 126 VAL A N 1
ATOM 2462 C CA . VAL B 1 126 ? 5.992 -4.460 21.232 1.00 9.92 126 VAL A CA 1
ATOM 2463 C C . VAL B 1 126 ? 6.328 -5.203 19.947 1.00 12.44 126 VAL A C 1
ATOM 2464 O O . VAL B 1 126 ? 6.481 -6.427 19.940 1.00 14.62 126 VAL A O 1
ATOM 2468 N N . THR B 1 127 ? 6.451 -4.461 18.850 1.00 8.76 127 THR A N 1
ATOM 2469 C CA . THR B 1 127 ? 6.798 -5.034 17.557 1.00 12.95 127 THR A CA 1
ATOM 2470 C C . THR B 1 127 ? 7.844 -4.132 16.930 1.00 8.42 127 THR A C 1
ATOM 2471 O O . THR B 1 127 ? 7.638 -2.917 16.846 1.00 10.96 127 THR A O 1
ATOM 2475 N N . THR B 1 128 ? 8.961 -4.711 16.510 1.00 10.63 128 THR A N 1
ATOM 2476 C CA . THR B 1 128 ? 10.015 -3.894 15.927 1.00 9.29 128 THR A CA 1
ATOM 2477 C C . THR B 1 128 ? 10.857 -4.740 14.979 1.00 15.04 128 THR A C 1
ATOM 2478 O O . THR B 1 128 ? 10.587 -5.923 14.751 1.00 15.31 128 THR A O 1
ATOM 2482 N N . SER B 1 129 ? 11.872 -4.109 14.396 1.00 13.25 129 SER A N 1
ATOM 2483 C CA . SER B 1 129 ? 12.815 -4.787 13.523 1.00 10.31 129 SER A CA 1
ATOM 2484 C C . SER B 1 129 ? 14.141 -4.037 13.561 1.00 10.88 129 SER A C 1
ATOM 2485 O O . SER B 1 129 ? 14.248 -2.954 14.141 1.00 11.21 129 SER A O 1
ATOM 2488 N N . GLU B 1 130 ? 15.140 -4.597 12.883 1.00 13.65 130 GLU A N 1
ATOM 2489 C CA . GLU B 1 130 ? 16.429 -3.927 12.768 1.00 13.22 130 GLU A CA 1
ATOM 2490 C C . GLU B 1 130 ? 16.340 -2.616 12.000 1.00 12.82 130 GLU A C 1
ATOM 2491 O O . GLU B 1 130 ? 17.306 -1.841 12.029 1.00 12.12 130 GLU A O 1
ATOM 2497 N N . HIS B 1 131 ? 15.227 -2.352 11.317 1.00 11.52 131 HIS A N 1
ATOM 2498 C CA . HIS B 1 131 ? 15.066 -1.130 10.535 1.00 12.36 131 HIS A CA 1
ATOM 2499 C C . HIS B 1 131 ? 14.509 0.037 11.327 1.00 9.35 131 HIS A C 1
ATOM 2500 O O . HIS B 1 131 ? 14.300 1.115 10.748 1.00 7.83 131 HIS A O 1
ATOM 2507 N N . ALA B 1 132 ? 14.208 -0.152 12.611 1.00 8.90 132 ALA A N 1
ATOM 2508 C CA . ALA B 1 132 ? 13.603 0.887 13.435 1.00 7.53 132 ALA A CA 1
ATOM 2509 C C . ALA B 1 132 ? 14.638 1.356 14.454 1.00 10.20 132 ALA A C 1
ATOM 2510 O O . ALA B 1 132 ? 15.112 0.561 15.270 1.00 12.01 132 ALA A O 1
ATOM 2512 N N . ARG B 1 133 ? 14.999 2.637 14.396 1.00 6.67 133 ARG A N 1
ATOM 2513 C CA . ARG B 1 133 ? 16.081 3.169 15.223 1.00 7.38 133 ARG A CA 1
ATOM 2514 C C . ARG B 1 133 ? 15.795 4.603 15.647 1.00 5.46 133 ARG A C 1
ATOM 2515 O O . ARG B 1 133 ? 15.160 5.374 14.920 1.00 7.33 133 ARG A O 1
ATOM 2523 N N . PHE B 1 134 ? 16.331 4.968 16.811 1.00 7.84 134 PHE A N 1
ATOM 2524 C CA . PHE B 1 134 ? 16.447 6.361 17.219 1.00 7.75 134 PHE A CA 1
ATOM 2525 C C . PHE B 1 134 ? 17.807 6.881 16.771 1.00 5.84 134 PHE A C 1
ATOM 2526 O O . PHE B 1 134 ? 18.800 6.164 16.843 1.00 9.04 134 PHE A O 1
ATOM 2534 N N . VAL B 1 135 ? 17.844 8.131 16.308 1.00 5.11 135 VAL A N 1
ATOM 2535 C CA . VAL B 1 135 ? 19.059 8.737 15.767 1.00 7.31 135 VAL A CA 1
ATOM 2536 C C . VAL B 1 135 ? 19.316 10.031 16.536 1.00 7.79 135 VAL A C 1
ATOM 2537 O O . VAL B 1 135 ? 18.547 10.991 16.413 1.00 9.78 135 VAL A O 1
ATOM 2541 N N . PHE B 1 136 ? 20.408 10.071 17.312 1.00 8.34 136 PHE A N 1
ATOM 2542 C CA . PHE B 1 136 ? 20.732 11.247 18.114 1.00 8.57 136 PHE A CA 1
ATOM 2543 C C . PHE B 1 136 ? 21.792 12.069 17.382 1.00 8.70 136 PHE A C 1
ATOM 2544 O O . PHE B 1 136 ? 22.926 11.618 17.191 1.00 11.13 136 PHE A O 1
ATOM 2552 N N . ILE B 1 137 ? 21.400 13.273 16.969 1.00 10.55 137 ILE A N 1
ATOM 2553 C CA . ILE B 1 137 ? 22.161 14.075 16.011 1.00 11.89 137 ILE A CA 1
ATOM 2554 C C . ILE B 1 137 ? 23.374 14.711 16.668 1.00 14.08 137 ILE A C 1
ATOM 2555 O O . ILE B 1 137 ? 24.490 14.644 16.139 1.00 14.93 137 ILE A O 1
ATOM 2560 N N . GLU B 1 138 ? 23.165 15.360 17.810 1.00 13.97 138 GLU A N 1
ATOM 2561 C CA . GLU B 1 138 ? 24.263 16.003 18.523 1.00 13.68 138 GLU A CA 1
ATOM 2562 C C . GLU B 1 138 ? 25.218 14.978 19.113 1.00 15.95 138 GLU A C 1
ATOM 2563 O O . GLU B 1 138 ? 26.428 15.226 19.194 1.00 20.40 138 GLU A O 1
ATOM 2569 N N . HIS B 1 139 ? 24.702 13.818 19.522 1.00 9.29 139 HIS A N 1
ATOM 2570 C CA . HIS B 1 139 ? 25.519 12.788 20.129 1.00 9.71 139 HIS A CA 1
ATOM 2571 C C . HIS B 1 139 ? 26.119 11.834 19.112 1.00 11.50 139 HIS A C 1
ATOM 2572 O O . HIS B 1 139 ? 26.988 11.040 19.483 1.00 14.03 139 HIS A O 1
ATOM 2579 N N . ASP B 1 140 ? 25.675 11.891 17.858 1.00 12.89 140 ASP A N 1
ATOM 2580 C CA . ASP B 1 140 ? 26.173 11.002 16.815 1.00 12.25 140 ASP A CA 1
ATOM 2581 C C . ASP B 1 140 ? 26.036 9.538 17.242 1.00 12.90 140 ASP A C 1
ATOM 2582 O O . ASP B 1 140 ? 26.981 8.746 17.171 1.00 15.81 140 ASP A O 1
ATOM 2587 N N . LYS B 1 141 ? 24.833 9.188 17.705 1.00 10.75 141 LYS A N 1
ATOM 2588 C CA . LYS B 1 141 ? 24.540 7.887 18.290 1.00 11.23 141 LYS A CA 1
ATOM 2589 C C . LYS B 1 141 ? 23.248 7.321 17.711 1.00 12.32 141 LYS A C 1
ATOM 2590 O O . LYS B 1 141 ? 22.236 8.015 17.619 1.00 10.42 141 LYS A O 1
ATOM 2596 N N . VAL B 1 142 ? 23.274 6.036 17.373 1.00 9.17 142 VAL A N 1
ATOM 2597 C CA . VAL B 1 142 ? 22.110 5.330 16.848 1.00 9.11 142 VAL A CA 1
ATOM 2598 C C . VAL B 1 142 ? 21.695 4.275 17.861 1.00 9.98 142 VAL A C 1
ATOM 2599 O O . VAL B 1 142 ? 22.549 3.564 18.406 1.00 13.30 142 VAL A O 1
ATOM 2603 N N . LEU B 1 143 ? 20.393 4.154 18.106 1.00 8.82 143 LEU A N 1
ATOM 2604 C CA . LEU B 1 143 ? 19.905 3.292 19.179 1.00 8.57 143 LEU A CA 1
ATOM 2605 C C . LEU B 1 143 ? 18.758 2.413 18.688 1.00 9.06 143 LEU A C 1
ATOM 2606 O O . LEU B 1 143 ? 17.825 2.907 18.053 1.00 9.86 143 LEU A O 1
ATOM 2611 N N . HIS B 1 144 ? 18.819 1.115 18.987 1.00 9.46 144 HIS A N 1
ATOM 2612 C CA . HIS B 1 144 ? 17.720 0.200 18.708 1.00 9.02 144 HIS A CA 1
ATOM 2613 C C . HIS B 1 144 ? 17.147 -0.314 20.020 1.00 7.13 144 HIS A C 1
ATOM 2614 O O . HIS B 1 144 ? 17.910 -0.702 20.920 1.00 12.08 144 HIS A O 1
ATOM 2621 N N . ILE B 1 145 ? 15.823 -0.269 20.145 1.00 7.83 145 ILE A N 1
ATOM 2622 C CA . ILE B 1 145 ? 15.129 -0.777 21.326 1.00 10.50 145 ILE A CA 1
ATOM 2623 C C . ILE B 1 145 ? 14.523 -2.129 20.968 1.00 8.55 145 ILE A C 1
ATOM 2624 O O . ILE B 1 145 ? 13.530 -2.174 20.216 1.00 10.89 145 ILE A O 1
ATOM 2629 N N . PRO B 1 146 ? 15.054 -3.237 21.483 1.00 10.13 146 PRO A N 1
ATOM 2630 C CA . PRO B 1 146 ? 14.529 -4.557 21.123 1.00 10.77 146 PRO A CA 1
ATOM 2631 C C . PRO B 1 146 ? 13.263 -4.882 21.889 1.00 9.20 146 PRO A C 1
ATOM 2632 O O . PRO B 1 146 ? 13.036 -4.396 22.997 1.00 11.47 146 PRO A O 1
ATOM 2636 N N . ALA B 1 147 ? 12.433 -5.721 21.275 1.00 11.18 147 ALA A N 1
ATOM 2637 C CA . ALA B 1 147 ? 11.236 -6.251 21.932 1.00 12.51 147 ALA A CA 1
ATOM 2638 C C . ALA B 1 147 ? 11.628 -7.494 22.737 1.00 15.06 147 ALA A C 1
ATOM 2639 O O . ALA B 1 147 ? 11.337 -8.642 22.381 1.00 15.22 147 ALA A O 1
ATOM 2641 N N . ASP B 1 148 ? 12.324 -7.235 23.847 1.00 12.74 148 ASP A N 1
ATOM 2642 C CA . ASP B 1 148 ? 12.868 -8.272 24.722 1.00 13.37 148 ASP A CA 1
ATOM 2643 C C . ASP B 1 148 ? 12.148 -8.352 26.065 1.00 11.25 148 ASP A C 1
ATOM 2644 O O . ASP B 1 148 ? 12.594 -9.096 26.953 1.00 14.80 148 ASP A O 1
ATOM 2649 N N . GLY B 1 149 ? 11.075 -7.592 26.243 1.00 11.47 149 GLY A N 1
ATOM 2650 C CA . GLY B 1 149 ? 10.328 -7.600 27.485 1.00 12.91 149 GLY A CA 1
ATOM 2651 C C . GLY B 1 149 ? 10.913 -6.750 28.586 1.00 12.97 149 GLY A C 1
ATOM 2652 O O . GLY B 1 149 ? 10.401 -6.783 29.712 1.00 11.72 149 GLY A O 1
ATOM 2653 N N . ASP B 1 150 ? 11.958 -5.978 28.297 1.00 10.98 150 ASP A N 1
ATOM 2654 C CA . ASP B 1 150 ? 12.546 -5.058 29.256 1.00 10.95 150 ASP A CA 1
ATOM 2655 C C . ASP B 1 150 ? 12.206 -3.616 28.885 1.00 8.11 150 ASP A C 1
ATOM 2656 O O . ASP B 1 150 ? 11.797 -3.316 27.756 1.00 9.15 150 ASP A O 1
ATOM 2661 N N . LEU B 1 151 ? 12.349 -2.737 29.875 1.00 8.28 151 LEU A N 1
ATOM 2662 C CA . LEU B 1 151 ? 11.965 -1.333 29.772 1.00 7.91 151 LEU A CA 1
ATOM 2663 C C . LEU B 1 151 ? 13.198 -0.486 29.479 1.00 8.15 151 LEU A C 1
ATOM 2664 O O . LEU B 1 151 ? 14.237 -0.644 30.130 1.00 10.58 151 LEU A O 1
ATOM 2669 N N . TYR B 1 152 ? 13.085 0.437 28.525 1.00 5.99 152 TYR A N 1
ATOM 2670 C CA . TYR B 1 152 ? 14.226 1.261 28.125 1.00 8.76 152 TYR A CA 1
ATOM 2671 C C . TYR B 1 152 ? 13.883 2.738 28.277 1.00 8.40 152 TYR A C 1
ATOM 2672 O O . TYR B 1 152 ? 12.997 3.254 27.588 1.00 8.23 152 TYR A O 1
ATOM 2681 N N . TYR B 1 153 ? 14.588 3.418 29.185 1.00 6.77 153 TYR A N 1
ATOM 2682 C CA . TYR B 1 153 ? 14.618 4.869 29.193 1.00 7.51 153 TYR A CA 1
ATOM 2683 C C . TYR B 1 153 ? 15.257 5.344 27.904 1.00 6.50 153 TYR A C 1
ATOM 2684 O O . TYR B 1 153 ? 16.287 4.818 27.494 1.00 8.04 153 TYR A O 1
ATOM 2693 N N . VAL B 1 154 ? 14.626 6.317 27.238 1.00 6.80 154 VAL A N 1
ATOM 2694 C CA . VAL B 1 154 ? 15.199 6.946 26.050 1.00 5.78 154 VAL A CA 1
ATOM 2695 C C . VAL B 1 154 ? 15.059 8.455 26.194 1.00 7.14 154 VAL A C 1
ATOM 2696 O O . VAL B 1 154 ? 13.941 8.969 26.315 1.00 8.35 154 VAL A O 1
ATOM 2700 N N . ASP B 1 155 ? 16.183 9.170 26.199 1.00 6.82 155 ASP A N 1
ATOM 2701 C CA . ASP B 1 155 ? 16.103 10.613 26.438 1.00 9.07 155 ASP A CA 1
ATOM 2702 C C . ASP B 1 155 ? 15.851 11.367 25.131 1.00 7.38 155 ASP A C 1
ATOM 2703 O O . ASP B 1 155 ? 16.757 11.920 24.502 1.00 7.33 155 ASP A O 1
ATOM 2708 N N . THR B 1 156 ? 14.577 11.430 24.743 1.00 8.80 156 THR A N 1
ATOM 2709 C CA . THR B 1 156 ? 14.199 12.153 23.533 1.00 8.41 156 THR A CA 1
ATOM 2710 C C . THR B 1 156 ? 14.113 13.671 23.736 1.00 9.00 156 THR A C 1
ATOM 2711 O O . THR B 1 156 ? 13.676 14.382 22.823 1.00 8.58 156 THR A O 1
ATOM 2715 N N . ARG B 1 157 ? 14.548 14.194 24.888 1.00 7.50 157 ARG A N 1
ATOM 2716 C CA . ARG B 1 157 ? 14.841 15.623 24.955 1.00 9.64 157 ARG A CA 1
ATOM 2717 C C . ARG B 1 157 ? 16.055 15.982 24.113 1.00 8.96 157 ARG A C 1
ATOM 2718 O O . ARG B 1 157 ? 16.204 17.141 23.690 1.00 9.81 157 ARG A O 1
ATOM 2726 N N . GLN B 1 158 ? 16.958 15.030 23.903 1.00 7.07 158 GLN A N 1
ATOM 2727 C CA . GLN B 1 158 ? 18.123 15.305 23.084 1.00 9.77 158 GLN A CA 1
ATOM 2728 C C . GLN B 1 158 ? 17.720 15.359 21.615 1.00 9.17 158 GLN A C 1
ATOM 2729 O O . GLN B 1 158 ? 16.765 14.700 21.192 1.00 9.65 158 GLN A O 1
ATOM 2735 N N . LEU B 1 159 ? 18.446 16.176 20.839 1.00 8.52 159 LEU A N 1
ATOM 2736 C CA . LEU B 1 159 ? 18.107 16.371 19.435 1.00 8.08 159 LEU A CA 1
ATOM 2737 C C . LEU B 1 159 ? 18.136 15.033 18.703 1.00 6.48 159 LEU A C 1
ATOM 2738 O O . LEU B 1 159 ? 19.155 14.341 18.709 1.00 9.34 159 LEU A O 1
ATOM 2743 N N . HIS B 1 160 ? 17.025 14.675 18.061 1.00 7.15 160 HIS A N 1
ATOM 2744 C CA . HIS B 1 160 ? 16.936 13.328 17.514 1.00 7.46 160 HIS A CA 1
ATOM 2745 C C . HIS B 1 160 ? 15.843 13.227 16.461 1.00 6.44 160 HIS A C 1
ATOM 2746 O O . HIS B 1 160 ? 14.929 14.050 16.383 1.00 7.85 160 HIS A O 1
ATOM 2753 N N . SER B 1 161 ? 15.924 12.154 15.682 1.00 7.29 161 SER A N 1
ATOM 2754 C CA . SER B 1 161 ? 14.791 11.680 14.909 1.00 6.49 161 SER A CA 1
ATOM 2755 C C . SER B 1 161 ? 14.622 10.198 15.200 1.00 7.00 161 SER A C 1
ATOM 2756 O O . SER B 1 161 ? 15.431 9.584 15.896 1.00 7.99 161 SER A O 1
ATOM 2759 N N . ALA B 1 162 ? 13.540 9.627 14.690 1.00 7.40 162 ALA A N 1
ATOM 2760 C CA . ALA B 1 162 ? 13.348 8.186 14.735 1.00 8.31 162 ALA A CA 1
ATOM 2761 C C . ALA B 1 162 ? 12.839 7.767 13.373 1.00 7.48 162 ALA A C 1
ATOM 2762 O O . ALA B 1 162 ? 12.098 8.519 12.732 1.00 8.95 162 ALA A O 1
ATOM 2764 N N . PHE B 1 163 ? 13.270 6.598 12.920 1.00 7.64 163 PHE A N 1
ATOM 2765 C CA . PHE B 1 163 ? 12.839 6.120 11.617 1.00 7.42 163 PHE A CA 1
ATOM 2766 C C . PHE B 1 163 ? 12.481 4.644 11.696 1.00 7.51 163 PHE A C 1
ATOM 2767 O O . PHE B 1 163 ? 12.982 3.892 12.541 1.00 7.67 163 PHE A O 1
ATOM 2775 N N . ASN B 1 164 ? 11.585 4.243 10.806 1.00 6.93 164 ASN A N 1
ATOM 2776 C CA . ASN B 1 164 ? 11.223 2.838 10.642 1.00 7.25 164 ASN A CA 1
ATOM 2777 C C . ASN B 1 164 ? 11.362 2.489 9.168 1.00 7.27 164 ASN A C 1
ATOM 2778 O O . ASN B 1 164 ? 10.446 2.753 8.386 1.00 8.84 164 ASN A O 1
ATOM 2783 N N . GLY B 1 165 ? 12.512 1.929 8.793 1.00 7.11 165 GLY A N 1
ATOM 2784 C CA . GLY B 1 165 ? 12.756 1.549 7.410 1.00 10.82 165 GLY A CA 1
ATOM 2785 C C . GLY B 1 165 ? 12.146 0.232 7.003 1.00 12.17 165 GLY A C 1
ATOM 2786 O O . GLY B 1 165 ? 12.413 -0.266 5.903 1.00 12.75 165 GLY A O 1
ATOM 2787 N N . GLY B 1 166 ? 11.331 -0.359 7.874 1.00 11.28 166 GLY A N 1
ATOM 2788 C CA . GLY B 1 166 ? 10.790 -1.677 7.617 1.00 14.02 166 GLY A CA 1
ATOM 2789 C C . GLY B 1 166 ? 9.462 -1.640 6.871 1.00 11.92 166 GLY A C 1
ATOM 2790 O O . GLY B 1 166 ? 8.856 -0.593 6.659 1.00 11.02 166 GLY A O 1
ATOM 2791 N N . ASP B 1 167 ? 9.009 -2.831 6.484 1.00 17.03 167 ASP A N 1
ATOM 2792 C CA . ASP B 1 167 ? 7.737 -2.979 5.793 1.00 19.09 167 ASP A CA 1
ATOM 2793 C C . ASP B 1 167 ? 6.547 -2.992 6.742 1.00 15.55 167 ASP A C 1
ATOM 2794 O O . ASP B 1 167 ? 5.413 -2.788 6.291 1.00 17.82 167 ASP A O 1
ATOM 2799 N N . ASP B 1 168 ? 6.779 -3.208 8.036 1.00 16.50 168 ASP A N 1
ATOM 2800 C CA . ASP B 1 168 ? 5.723 -3.299 9.026 1.00 14.66 168 ASP A CA 1
ATOM 2801 C C . ASP B 1 168 ? 5.845 -2.172 10.038 1.00 15.94 168 ASP A C 1
ATOM 2802 O O . ASP B 1 168 ? 6.937 -1.647 10.282 1.00 15.64 168 ASP A O 1
ATOM 2807 N N . MET B 1 169 ? 4.715 -1.825 10.640 1.00 14.61 169 MET A N 1
ATOM 2808 C CA . MET B 1 169 ? 4.690 -0.770 11.643 1.00 10.90 169 MET A CA 1
ATOM 2809 C C . MET B 1 169 ? 5.462 -1.215 12.887 1.00 9.38 169 MET A C 1
ATOM 2810 O O . MET B 1 169 ? 5.453 -2.396 13.257 1.00 13.98 169 MET A O 1
ATOM 2815 N N . ALA B 1 170 ? 6.209 -0.275 13.476 1.00 8.68 170 ALA A N 1
ATOM 2816 C CA . ALA B 1 170 ? 6.939 -0.497 14.720 1.00 8.27 170 ALA A CA 1
ATOM 2817 C C . ALA B 1 170 ? 6.097 0.062 15.851 1.00 9.01 170 ALA A C 1
ATOM 2818 O O . ALA B 1 170 ? 5.535 1.144 15.717 1.00 11.76 170 ALA A O 1
ATOM 2820 N N . ILE B 1 171 ? 5.985 -0.680 16.955 1.00 8.06 171 ILE A N 1
ATOM 2821 C CA . ILE B 1 171 ? 5.036 -0.337 18.008 1.00 6.80 171 ILE A CA 1
ATOM 2822 C C . ILE B 1 171 ? 5.734 -0.436 19.355 1.00 5.46 171 ILE A C 1
ATOM 2823 O O . ILE B 1 171 ? 6.372 -1.448 19.643 1.00 7.89 171 ILE A O 1
ATOM 2828 N N . HIS B 1 172 ? 5.577 0.599 20.177 1.00 7.53 172 HIS A N 1
ATOM 2829 C CA . HIS B 1 172 ? 6.062 0.633 21.556 1.00 6.55 172 HIS A CA 1
ATOM 2830 C C . HIS B 1 172 ? 4.924 0.948 22.520 1.00 7.02 172 HIS A C 1
ATOM 2831 O O . HIS B 1 172 ? 3.995 1.680 22.179 1.00 7.65 172 HIS A O 1
ATOM 2838 N N . ILE B 1 173 ? 5.041 0.491 23.774 1.00 6.39 173 ILE A N 1
ATOM 2839 C CA . ILE B 1 173 ? 4.297 1.130 24.853 1.00 6.40 173 ILE A CA 1
ATOM 2840 C C . ILE B 1 173 ? 5.224 2.165 25.482 1.00 7.45 173 ILE A C 1
ATOM 2841 O O . ILE B 1 173 ? 6.395 1.880 25.755 1.00 9.07 173 ILE A O 1
ATOM 2846 N N . VAL B 1 174 ? 4.718 3.375 25.669 1.00 7.39 174 VAL A N 1
ATOM 2847 C CA . VAL B 1 174 ? 5.537 4.506 26.093 1.00 7.62 174 VAL A CA 1
ATOM 2848 C C . VAL B 1 174 ? 4.975 5.070 27.399 1.00 7.58 174 VAL A C 1
ATOM 2849 O O . VAL B 1 174 ? 3.870 5.627 27.422 1.00 9.05 174 VAL A O 1
ATOM 2853 N N . PHE B 1 175 ? 5.762 4.972 28.476 1.00 7.53 175 PHE A N 1
ATOM 2854 C CA . PHE B 1 175 ? 5.342 5.357 29.819 1.00 9.22 175 PHE A CA 1
ATOM 2855 C C . PHE B 1 175 ? 6.009 6.661 30.239 1.00 8.44 175 PHE A C 1
ATOM 2856 O O . PHE B 1 175 ? 7.222 6.819 30.083 1.00 8.55 175 PHE A O 1
ATOM 2864 N N . GLY B 1 176 ? 5.224 7.578 30.803 1.00 11.23 176 GLY A N 1
ATOM 2865 C CA . GLY B 1 176 ? 5.793 8.683 31.545 1.00 11.27 176 GLY A CA 1
ATOM 2866 C C . GLY B 1 176 ? 5.905 8.341 33.024 1.00 11.59 176 GLY A C 1
ATOM 2867 O O . GLY B 1 176 ? 5.331 7.369 33.511 1.00 12.13 176 GLY A O 1
ATOM 2868 N N . THR B 1 177 ? 6.675 9.145 33.749 1.00 14.09 177 THR A N 1
ATOM 2869 C CA . THR B 1 177 ? 6.659 8.990 35.197 1.00 18.55 177 THR A CA 1
ATOM 2870 C C . THR B 1 177 ? 6.967 10.328 35.858 1.00 22.76 177 THR A C 1
ATOM 2871 O O . THR B 1 177 ? 7.622 11.191 35.268 1.00 32.60 177 THR A O 1
ATOM 2875 N N . ASP B 1 178 ? 6.458 10.497 37.079 1.00 29.64 178 ASP A N 1
ATOM 2876 C CA . ASP B 1 178 ? 6.816 11.634 37.933 1.00 38.51 178 ASP A CA 1
ATOM 2877 C C . ASP B 1 178 ? 8.202 11.439 38.533 1.00 39.62 178 ASP A C 1
ATOM 2878 O O . ASP B 1 178 ? 9.209 11.812 37.929 1.00 50.53 178 ASP A O 1
#

Sequence (352 aa):
GRRKACFVTALTSRTELDIDPDKLRESVVELLERHPLVFEGTRQLALQHRPEATDPWYEGCQRQSLISSDSDFTEVHGELRDTYLGEVFDRLPFKPIRTRIMALDPKYCYSVHRDLTPRYHLAVTTSEHARFVFIEHDKVLHIPADGDLYYVDTRQLHSAFNGGDDMAIHIVFGTDGRRKACFVTALTSRTELDIDPDKLRESVVELLERHPLVFEGTRQLALQHRPEATDPWYEGCQRQSLISSDSDFTEVHGELRDTYLGEVFDRLPFKPIRTRIMALDPKYCYYSVHRDLTPRYHLAVTTSEHARFVFIEHDKVLHIPADGDLYYVDTRQLHSAFNGGDDMAIHIVFGTD

B-factor: mean 16.96, std 9.01, range [3.71, 71.97]

InterPro domains:
  IPR027443 Isopenicillin N synthase-like superfamily [G3DSA:2.60.120.330] (14-182)

Secondary structure (DSSP, 8-state):
--S-PPPGGGGEEEE-----HHHHHHHHHHHHHHSPPBSSSEEEEESEE-TT-SSTTTGGGS-GGG-S-GGG--EE-GGGTTSHHHHHHHH-SS-EEEEEEEEE-TTEE--SB--SS-EEEEEEE--TTEEEEETTTTEEE----SS-EEEE-TTSSEEEEE-SSS-EEEEEEEE-/--S-PPPGGGGEEEE-----HHHHHHHHHHHHHHS--BSSSEEEEESEE-TT-SSTTTGGGS-GGG-S-GGG--EE-GGGGGSHHHHHHHH-SS-EEEEEEEEE-TTEE--SB--SS-EEEEEEE--TTEEEEETTTTEEE----SS-EEEE-TTSSEEEEE-SSS-EEEEEEEE-

Solvent-accessible surface area: 17473 Å² total; per-residue (Å²): 91,240,137,156,60,29,152,45,94,49,2,38,56,134,43,126,13,121,5,59,40,92,127,1,72,127,19,0,79,76,2,32,126,90,17,41,28,10,88,94,5,33,40,23,0,0,0,2,35,91,80,171,25,74,6,10,6,6,41,1,1,44,162,63,97,85,15,82,45,19,45,52,3,58,71,39,6,56,78,2,107,142,55,43,2,0,64,0,19,92,91,18,92,48,175,19,10,7,0,15,0,43,4,21,20,54,143,80,74,50,80,79,58,121,50,139,47,28,19,48,13,0,2,1,34,38,36,115,85,13,79,19,38,1,82,103,34,133,83,88,27,54,4,46,24,50,1,10,1,20,41,0,1,7,52,2,40,0,14,5,74,2,28,6,115,108,53,10,16,24,1,5,0,0,55,132,89,245,138,151,59,29,151,54,102,50,2,42,57,140,42,127,13,121,5,54,42,95,122,1,72,130,20,0,74,80,2,33,123,95,14,29,23,5,70,101,4,34,46,21,0,0,0,2,34,92,85,167,26,112,14,12,1,14,37,1,1,48,155,61,96,85,15,98,43,20,45,49,4,58,66,29,7,51,78,2,167,146,56,43,2,5,64,0,23,118,95,19,93,46,180,21,11,6,0,16,0,43,4,20,21,55,142,79,75,50,78,79,58,118,52,139,48,28,19,50,14,0,2,0,35,38,36,114,86,13,79,19,37,1,82,98,32,136,75,82,20,54,5,44,24,56,0,14,0,19,42,0,1,8,52,2,41,0,14,6,76,2,30,5,118,109,54,10,15,24,0,4,0,1,47,143

Foldseek 3Di:
DVDDDDAPVVQKDWAAQQQDLVQLLVLVVVVCVVVNWDDPQKTKWWQFAAPPDPPRTPPLVDPPVSDPDQQRRQHGPPVCCVGVVVVVCVRDPARWTSKMKIKGAAQGKDDFDADDAKWKKQWRDADPQKWKAADVNRDIGDDDNRRIIMTGHRRGGIMIGHNDNGMTIITITHHD/DVDDDDDPVVQKDWDFQQQDLVLLQVLVVVVCVVPPFDDPQKTKWWQFAAPPDPPRGPPLVDDPVPDPDQQRRQHGDPVCCPGVVVVSCVRDPARWTSKMKIKGAAQGKDDFAADDAWWKKQWRDADPQKWKAADVNRDIGDDDNRRIIMTGHRRGGIMIGRNDNGMTIITITHGD

CATH classification: 2.60.120.330

Nearest PDB structures (foldseek):
  7v4o-assembly1_B-2  TM=1.004E+00  e=5.528E-35  Streptomyces sp. MK730-62F2
  7v4p-assembly1_B-2  TM=9.984E-01  e=5.260E-31  Streptomyces sp. MK730-62F2
  7v4n-assembly1_A  TM=9.786E-01  e=7.091E-30  Streptomyces sp. MK730-62F2
  3sxw-assembly1_A-2  TM=4.825E-01  e=1.886E-03  Pyrococcus furiosus DSM 3638
  1dgw-assembly1_A  TM=6.441E-01  e=1.170E-01  Canavalia ensiformis

Organism: NCBI:txid643403